Protein AF-A0A9E6V1C6-F1 (afdb_monomer_lite)

Secondary structure (DSSP, 8-state):
-HHHHHHHHHHHHHHHHHHH-TTS-HHHHHHHHHHHHHHHHHHHHHHHHHHHHHHHHHHHHHHHHHHHHHHHHHHHHHTS-HHHHHHHHHHHHHHHHHHHHHHHHHHHHHHHHHHHHHHHHHHHHIIIIIB-TTSPBPS---HHHHHHHHHHHHHHHHHHHHHHHHHHHHHHHHHHHHHGGGHHHHHHHHTTS-HHHHHHHHHHHHHHHHHHHTHHHHHTSGGGGTSSTHHHHHHHHHHHHHHHHHHHTT---

Structure (mmCIF, N/CA/C/O backbone):
data_AF-A0A9E6V1C6-F1
#
_entry.id   AF-A0A9E6V1C6-F1
#
loop_
_atom_site.group_PDB
_atom_site.id
_atom_site.type_symbol
_atom_site.label_atom_id
_atom_site.label_alt_id
_atom_site.label_comp_id
_atom_site.label_asym_id
_atom_site.label_entity_id
_atom_site.label_seq_id
_atom_site.pdbx_PDB_ins_code
_atom_site.Cartn_x
_atom_site.Cartn_y
_atom_site.Cartn_z
_atom_site.occupancy
_atom_site.B_iso_or_equiv
_atom_site.auth_seq_id
_atom_site.auth_comp_id
_atom_site.auth_asym_id
_atom_site.auth_atom_id
_atom_site.pdbx_PDB_model_num
ATOM 1 N N . MET A 1 1 ? -21.987 -4.341 48.144 1.00 64.69 1 MET A N 1
ATOM 2 C CA . MET A 1 1 ? -20.896 -5.289 47.810 1.00 64.69 1 MET A CA 1
ATOM 3 C C . MET A 1 1 ? -19.569 -4.969 48.501 1.00 64.69 1 MET A C 1
ATOM 5 O O . MET A 1 1 ? -19.033 -5.863 49.135 1.00 64.69 1 MET A O 1
ATOM 9 N N . ASN A 1 2 ? -19.061 -3.727 48.454 1.00 78.94 2 ASN A N 1
ATOM 10 C CA . ASN A 1 2 ? -17.792 -3.347 49.111 1.00 78.94 2 ASN A CA 1
ATOM 11 C C . ASN A 1 2 ? -17.775 -3.648 50.628 1.00 78.94 2 ASN A C 1
ATOM 13 O O . ASN A 1 2 ? -16.805 -4.191 51.140 1.00 78.94 2 ASN A O 1
ATOM 17 N N . PHE A 1 3 ? -18.888 -3.384 51.321 1.00 83.75 3 PHE A N 1
ATOM 18 C CA . PHE A 1 3 ? -19.061 -3.725 52.737 1.00 83.75 3 PHE A CA 1
ATOM 19 C C . PHE A 1 3 ? -18.847 -5.224 53.013 1.00 83.75 3 PHE A C 1
ATOM 21 O O . PHE A 1 3 ? -17.932 -5.576 53.742 1.00 83.75 3 PHE A O 1
ATOM 28 N N . TYR A 1 4 ? -19.604 -6.105 52.350 1.00 81.25 4 TYR A N 1
ATOM 29 C CA . TYR A 1 4 ? -19.492 -7.560 52.525 1.00 81.25 4 TYR A CA 1
ATOM 30 C C . TYR A 1 4 ? -18.102 -8.110 52.182 1.00 81.25 4 TYR A C 1
ATOM 32 O O . TYR A 1 4 ? -17.584 -8.952 52.908 1.00 81.25 4 TYR A O 1
ATOM 40 N N . TYR A 1 5 ? -17.470 -7.607 51.117 1.00 84.75 5 TYR A N 1
ATOM 41 C CA . TYR A 1 5 ? -16.099 -7.983 50.765 1.00 84.75 5 TYR A CA 1
ATOM 42 C C . TYR A 1 5 ? -15.105 -7.605 51.874 1.00 84.75 5 TYR A C 1
ATOM 44 O O . TYR A 1 5 ? -14.307 -8.441 52.290 1.00 84.75 5 TYR A O 1
ATOM 52 N N . LYS A 1 6 ? -15.196 -6.377 52.406 1.00 88.00 6 LYS A N 1
ATOM 53 C CA . LYS A 1 6 ? -14.364 -5.920 53.529 1.00 88.00 6 LYS A CA 1
ATOM 54 C C . LYS A 1 6 ? -14.608 -6.732 54.797 1.00 88.00 6 LYS A C 1
ATOM 56 O O . LYS A 1 6 ? -13.652 -7.053 55.492 1.00 88.00 6 LYS A O 1
ATOM 61 N N . THR A 1 7 ? -15.858 -7.094 55.079 1.00 88.69 7 THR A N 1
ATOM 62 C CA . THR A 1 7 ? -16.205 -7.934 56.230 1.00 88.69 7 THR A CA 1
ATOM 63 C C . THR A 1 7 ? -15.591 -9.325 56.107 1.00 88.69 7 THR A C 1
ATOM 65 O O . THR A 1 7 ? -14.918 -9.763 57.031 1.00 88.69 7 THR A O 1
ATOM 68 N N . LEU A 1 8 ? -15.746 -10.002 54.963 1.00 88.12 8 LEU A N 1
ATOM 69 C CA . LEU A 1 8 ? -15.152 -11.327 54.744 1.00 88.12 8 LEU A CA 1
ATOM 70 C C . LEU A 1 8 ? -13.621 -11.270 54.774 1.00 88.12 8 LEU A C 1
ATOM 72 O O . LEU A 1 8 ? -12.990 -12.144 55.360 1.00 88.12 8 LEU A O 1
ATOM 76 N N . GLN A 1 9 ? -13.023 -10.224 54.198 1.00 87.56 9 GLN A N 1
ATOM 77 C CA . GLN A 1 9 ? -11.577 -10.018 54.249 1.00 87.56 9 GLN A CA 1
ATOM 78 C C . GLN A 1 9 ? -11.091 -9.805 55.689 1.00 87.56 9 GLN A C 1
ATOM 80 O O . GLN A 1 9 ? -10.084 -10.389 56.073 1.00 87.56 9 GLN A O 1
ATOM 85 N N . GLY A 1 10 ? -11.845 -9.057 56.501 1.00 89.44 10 GLY A N 1
ATOM 86 C CA . GLY A 1 10 ? -11.585 -8.903 57.932 1.00 89.44 10 GLY A CA 1
ATOM 87 C C . GLY A 1 10 ? -11.666 -10.225 58.696 1.00 89.44 10 GLY A C 1
ATOM 88 O O . GLY A 1 10 ? -10.782 -10.510 59.494 1.00 89.44 10 GLY A O 1
ATOM 89 N N . VAL A 1 11 ? -12.658 -11.077 58.403 1.00 88.00 11 VAL A N 1
ATOM 90 C CA . VAL A 1 11 ? -12.771 -12.408 59.030 1.00 88.00 11 VAL A CA 1
ATOM 91 C C . VAL A 1 11 ? -11.575 -13.296 58.682 1.00 88.00 11 VAL A C 1
ATOM 93 O O . VAL A 1 11 ? -11.081 -14.008 59.554 1.00 88.00 11 VAL A O 1
ATOM 96 N N . ILE A 1 12 ? -11.077 -13.242 57.443 1.00 89.50 12 ILE A N 1
ATOM 97 C CA . ILE A 1 12 ? -9.858 -13.963 57.050 1.00 89.50 12 ILE A CA 1
ATOM 98 C C . ILE A 1 12 ? -8.646 -13.438 57.818 1.00 89.50 12 ILE A C 1
ATOM 100 O O . ILE A 1 12 ? -7.936 -14.236 58.423 1.00 89.50 12 ILE A O 1
ATOM 104 N N . THR A 1 13 ? -8.438 -12.119 57.852 1.00 89.88 13 THR A N 1
ATOM 105 C CA . THR A 1 13 ? -7.315 -11.503 58.576 1.00 89.88 13 THR A CA 1
ATOM 106 C C . THR A 1 13 ? -7.334 -11.873 60.060 1.00 89.88 13 THR A C 1
ATOM 108 O O . THR A 1 13 ? -6.330 -12.354 60.578 1.00 89.88 13 THR A O 1
ATOM 111 N N . SER A 1 14 ? -8.486 -11.762 60.727 1.00 89.50 14 SER A N 1
ATOM 112 C CA . SER A 1 14 ? -8.622 -12.156 62.134 1.00 89.50 14 SER A CA 1
ATOM 113 C C . SER A 1 14 ? -8.450 -13.665 62.349 1.00 89.50 14 SER A C 1
ATOM 115 O O . SER A 1 14 ? -7.863 -14.079 63.344 1.00 89.50 14 SER A O 1
ATOM 117 N N . SER A 1 15 ? -8.908 -14.508 61.415 1.00 87.69 15 SER A N 1
ATOM 118 C CA . SER A 1 15 ? -8.686 -15.961 61.495 1.00 87.69 15 SER A CA 1
ATOM 119 C C . SER A 1 15 ? -7.201 -16.310 61.356 1.00 87.69 15 SER A C 1
ATOM 121 O O . SER A 1 15 ? -6.700 -17.164 62.081 1.00 87.69 15 SER A O 1
ATOM 123 N N . GLU A 1 16 ? -6.467 -15.628 60.473 1.00 90.19 16 GLU A N 1
ATOM 124 C CA . GLU A 1 16 ? -5.018 -15.799 60.311 1.00 90.19 16 GLU A CA 1
ATOM 125 C C . GLU A 1 16 ? -4.223 -15.337 61.539 1.00 90.19 16 GLU A C 1
ATOM 127 O O . GLU A 1 16 ? -3.237 -15.980 61.903 1.00 90.19 16 GLU A O 1
ATOM 132 N N . GLU A 1 17 ? -4.648 -14.259 62.200 1.00 90.50 17 GLU A N 1
ATOM 133 C CA . GLU A 1 17 ? -4.066 -13.789 63.464 1.00 90.50 17 GLU A CA 1
ATOM 134 C C . GLU A 1 17 ? -4.266 -14.812 64.594 1.00 90.50 17 GLU A C 1
ATOM 136 O O . GLU A 1 17 ? -3.316 -15.141 65.308 1.00 90.50 17 GLU A O 1
ATOM 141 N N . ILE A 1 18 ? -5.469 -15.390 64.706 1.00 88.31 18 ILE A N 1
ATOM 142 C CA . ILE A 1 18 ? -5.792 -16.431 65.697 1.00 88.31 18 ILE A CA 1
ATOM 143 C C . ILE A 1 18 ? -4.954 -17.697 65.476 1.00 88.31 18 ILE A C 1
ATOM 145 O O . ILE A 1 18 ? -4.478 -18.288 66.449 1.00 88.31 18 ILE A O 1
ATOM 149 N N . ILE A 1 19 ? -4.740 -18.097 64.217 1.00 88.56 19 ILE A N 1
ATOM 150 C CA . ILE A 1 19 ? -3.912 -19.260 63.856 1.00 88.56 19 ILE A CA 1
ATOM 151 C C . ILE A 1 19 ? -2.443 -19.047 64.260 1.00 88.56 19 ILE A C 1
ATOM 153 O O . ILE A 1 19 ? -1.800 -19.985 64.734 1.00 88.56 19 ILE A O 1
ATOM 157 N N . LYS A 1 20 ? -1.911 -17.827 64.091 1.00 89.50 20 LYS A N 1
ATOM 158 C CA . LYS A 1 20 ? -0.499 -17.485 64.353 1.00 89.50 20 LYS A CA 1
ATOM 159 C C . LYS A 1 20 ? -0.169 -17.232 65.830 1.00 89.50 20 LYS A C 1
ATOM 161 O O . LYS A 1 20 ? 1.003 -17.267 66.185 1.00 89.50 20 LYS A O 1
ATOM 166 N N . CYS A 1 21 ? -1.158 -16.969 66.682 1.00 89.38 21 CYS A N 1
ATOM 167 C CA . CYS A 1 21 ? -0.942 -16.697 68.105 1.00 89.38 21 CYS A CA 1
ATOM 168 C C . CYS A 1 21 ? -0.571 -17.980 68.874 1.00 89.38 21 CYS A C 1
ATOM 170 O O . CYS A 1 21 ? -1.324 -18.956 68.878 1.00 89.38 21 CYS A O 1
ATOM 172 N N . GLU A 1 22 ? 0.596 -18.002 69.523 1.00 83.50 22 GLU A N 1
ATOM 173 C CA . GLU A 1 22 ? 1.112 -19.193 70.216 1.00 83.50 22 GLU A CA 1
ATOM 174 C C . GLU A 1 22 ? 0.258 -19.600 71.425 1.00 83.50 22 GLU A C 1
ATOM 176 O O . GLU A 1 22 ? 0.032 -20.796 71.603 1.00 83.50 22 GLU A O 1
ATOM 181 N N . ASP A 1 23 ? -0.328 -18.629 72.133 1.00 87.69 23 ASP A N 1
ATOM 182 C CA . ASP A 1 23 ? -1.125 -18.823 73.356 1.00 87.69 23 ASP A CA 1
ATOM 183 C C . ASP A 1 23 ? -2.507 -19.472 73.125 1.00 87.69 23 ASP A C 1
ATOM 185 O O . ASP A 1 23 ? -3.168 -19.907 74.069 1.00 87.69 23 ASP A O 1
ATOM 189 N N . ASN A 1 24 ? -2.964 -19.562 71.870 1.00 86.94 24 ASN A N 1
ATOM 190 C CA . ASN A 1 24 ? -4.267 -20.139 71.532 1.00 86.94 24 ASN A CA 1
ATOM 191 C C . ASN A 1 24 ? -4.246 -21.677 71.514 1.00 86.94 24 ASN A C 1
ATOM 193 O O . ASN A 1 24 ? -3.314 -22.297 70.988 1.00 86.94 24 ASN A O 1
ATOM 197 N N . SER A 1 25 ? -5.334 -22.292 72.002 1.00 89.25 25 SER A N 1
ATOM 198 C CA . SER A 1 25 ? -5.499 -23.751 72.007 1.00 89.25 25 SER A CA 1
ATOM 199 C C . SER A 1 25 ? -5.517 -24.340 70.593 1.00 89.25 25 SER A C 1
ATOM 201 O O . SER A 1 25 ? -5.843 -23.671 69.604 1.00 89.25 25 SER A O 1
ATOM 203 N N . LYS A 1 26 ? -5.186 -25.631 70.492 1.00 88.94 26 LYS A N 1
ATOM 204 C CA . LYS A 1 26 ? -5.159 -26.349 69.214 1.00 88.94 26 LYS A CA 1
ATOM 205 C C . LYS A 1 26 ? -6.542 -26.382 68.550 1.00 88.94 26 LYS A C 1
ATOM 207 O O . LYS A 1 26 ? -6.625 -26.155 67.346 1.00 88.94 26 LYS A O 1
ATOM 212 N N . GLU A 1 27 ? -7.619 -26.571 69.315 1.00 89.88 27 GLU A N 1
ATOM 213 C CA . GLU A 1 27 ? -8.988 -26.585 68.776 1.00 89.88 27 GLU A CA 1
ATOM 214 C C . GLU A 1 27 ? -9.412 -25.218 68.221 1.00 89.88 27 GLU A C 1
ATOM 216 O O . GLU A 1 27 ? -10.113 -25.146 67.207 1.00 89.88 27 GLU A O 1
ATOM 221 N N . ILE A 1 28 ? -8.974 -24.124 68.858 1.00 87.38 28 ILE A N 1
ATOM 222 C CA . ILE A 1 28 ? -9.242 -22.755 68.394 1.00 87.38 28 ILE A CA 1
ATOM 223 C C . ILE A 1 28 ? -8.522 -22.502 67.064 1.00 87.38 28 ILE A C 1
ATOM 225 O O . ILE A 1 28 ? -9.127 -21.976 66.128 1.00 87.38 28 ILE A O 1
ATOM 229 N N . LYS A 1 29 ? -7.262 -22.940 66.944 1.00 88.31 29 LYS A N 1
ATOM 230 C CA . LYS A 1 29 ? -6.485 -22.844 65.697 1.00 88.31 29 LYS A CA 1
ATOM 231 C C . LYS A 1 29 ? -7.111 -23.664 64.567 1.00 88.31 29 LYS A C 1
ATOM 233 O O . LYS A 1 29 ? -7.252 -23.155 63.459 1.00 88.31 29 LYS A O 1
ATOM 238 N N . GLU A 1 30 ? -7.544 -24.895 64.842 1.00 90.12 30 GLU A N 1
ATOM 239 C CA . GLU A 1 30 ? -8.224 -25.755 63.860 1.00 90.12 30 GLU A CA 1
ATOM 240 C C . GLU A 1 30 ? -9.583 -25.182 63.426 1.00 90.12 30 GLU A C 1
ATOM 242 O O . GLU A 1 30 ? -9.935 -25.226 62.245 1.00 90.12 30 GLU A O 1
ATOM 247 N N . SER A 1 31 ? -10.334 -24.587 64.357 1.00 90.00 31 SER A N 1
ATOM 248 C CA . SER A 1 31 ? -11.609 -23.925 64.058 1.00 90.00 31 SER A CA 1
ATOM 249 C C . SER A 1 31 ? -11.417 -22.673 63.195 1.00 90.00 31 SER A C 1
ATOM 251 O O . SER A 1 31 ? -12.157 -22.480 62.228 1.00 90.00 31 SER A O 1
ATOM 253 N N . ALA A 1 32 ? -10.404 -21.854 63.495 1.00 88.44 32 ALA A N 1
ATOM 254 C CA . ALA A 1 32 ? -10.044 -20.679 62.701 1.00 88.44 32 ALA A CA 1
ATOM 255 C C . ALA A 1 32 ? -9.534 -21.060 61.298 1.00 88.44 32 ALA A C 1
ATOM 257 O O . ALA A 1 32 ? -9.916 -20.429 60.313 1.00 88.44 32 ALA A O 1
ATOM 258 N N . ASP A 1 33 ? -8.744 -22.132 61.178 1.00 89.38 33 ASP A N 1
ATOM 259 C CA . ASP A 1 33 ? -8.295 -22.664 59.884 1.00 89.38 33 ASP A CA 1
ATOM 260 C C . ASP A 1 33 ? -9.471 -23.184 59.045 1.00 89.38 33 ASP A C 1
ATOM 262 O O . ASP A 1 33 ? -9.595 -22.861 57.860 1.00 89.38 33 ASP A O 1
ATOM 266 N N . LYS A 1 34 ? -10.404 -23.917 59.664 1.00 91.31 34 LYS A N 1
ATOM 267 C CA . LYS A 1 34 ? -11.628 -24.388 59.000 1.00 91.31 34 LYS A CA 1
ATOM 268 C C . LYS A 1 34 ? -12.510 -23.227 58.529 1.00 91.31 34 LYS A C 1
ATOM 270 O O . LYS A 1 34 ? -13.042 -23.282 57.419 1.00 91.31 34 LYS A O 1
ATOM 275 N N . LEU A 1 35 ? -12.639 -22.171 59.335 1.00 89.75 35 LEU A N 1
ATOM 276 C CA . LEU A 1 35 ? -13.367 -20.955 58.971 1.00 89.75 35 LEU A CA 1
ATOM 277 C C . LEU A 1 35 ? -12.699 -20.231 57.793 1.00 89.75 35 LEU A C 1
ATOM 279 O O . LEU A 1 35 ? -13.374 -19.905 56.816 1.00 89.75 35 LEU A O 1
ATOM 283 N N . ASN A 1 36 ? -11.375 -20.049 57.836 1.00 89.44 36 ASN A N 1
ATOM 284 C CA . ASN A 1 36 ? -10.615 -19.425 56.753 1.00 89.44 36 ASN A CA 1
ATOM 285 C C . ASN A 1 36 ? -10.779 -20.210 55.438 1.00 89.44 36 ASN A C 1
ATOM 287 O O . ASN A 1 36 ? -11.161 -19.646 54.411 1.00 89.44 36 ASN A O 1
ATOM 291 N N . LYS A 1 37 ? -10.615 -21.539 55.485 1.00 91.00 37 LYS A N 1
ATOM 292 C CA . LYS A 1 37 ? -10.819 -22.435 54.332 1.00 91.00 37 LYS A CA 1
ATOM 293 C C . LYS A 1 37 ? -12.238 -22.381 53.765 1.00 91.00 37 LYS A C 1
ATOM 295 O O . LYS A 1 37 ? -12.406 -22.553 52.562 1.00 91.00 37 LYS A O 1
ATOM 300 N N . SER A 1 38 ? -13.247 -22.116 54.596 1.00 91.19 38 SER A N 1
ATOM 301 C CA . SER A 1 38 ? -14.633 -21.960 54.144 1.00 91.19 38 SER A CA 1
ATOM 302 C C . SER A 1 38 ? -14.910 -20.603 53.486 1.00 91.19 38 SER A C 1
ATOM 304 O O . SER A 1 38 ? -15.809 -20.518 52.654 1.00 91.19 38 SER A O 1
ATOM 306 N N . ILE A 1 39 ? -14.186 -19.543 53.859 1.00 90.50 39 ILE A N 1
ATOM 307 C CA . ILE A 1 39 ? -14.444 -18.169 53.392 1.00 90.50 39 ILE A CA 1
ATOM 308 C C . ILE A 1 39 ? -13.582 -17.797 52.176 1.00 90.50 39 ILE A C 1
ATOM 310 O O . ILE A 1 39 ? -14.036 -17.040 51.314 1.00 90.50 39 ILE A O 1
ATOM 314 N N . GLN A 1 40 ? -12.367 -18.346 52.061 1.00 87.12 40 GLN A N 1
ATOM 315 C CA . GLN A 1 40 ? -11.460 -18.102 50.928 1.00 87.12 40 GLN A CA 1
ATOM 316 C C . GLN A 1 40 ? -12.118 -18.304 49.546 1.00 87.12 40 GLN A C 1
ATOM 318 O O . GLN A 1 40 ? -11.998 -17.402 48.709 1.00 87.12 40 GLN A O 1
ATOM 323 N N . PRO A 1 41 ? -12.866 -19.400 49.286 1.00 89.88 41 PRO A N 1
ATOM 324 C CA . PRO A 1 41 ? -13.547 -19.593 48.004 1.00 89.88 41 PRO A CA 1
ATOM 325 C C . PRO A 1 41 ? -14.549 -18.476 47.689 1.00 89.88 41 PRO A C 1
ATOM 327 O O . PRO A 1 41 ? -14.583 -17.988 46.563 1.00 89.88 41 PRO A O 1
ATOM 330 N N . CYS A 1 42 ? -15.295 -17.998 48.692 1.00 88.50 42 CYS A N 1
ATOM 331 C CA . CYS A 1 42 ? -16.271 -16.919 48.529 1.00 88.50 42 CYS A CA 1
ATOM 332 C C . CYS A 1 42 ? -15.601 -15.590 48.146 1.00 88.50 42 CYS A C 1
ATOM 334 O O . CYS A 1 42 ? -16.097 -14.859 47.290 1.00 88.50 42 CYS A O 1
ATOM 336 N N . ILE A 1 43 ? -14.451 -15.261 48.750 1.00 88.00 43 ILE A N 1
ATOM 337 C CA . ILE A 1 43 ? -13.689 -14.058 48.375 1.00 88.00 43 ILE A CA 1
ATOM 338 C C . ILE A 1 43 ? -13.118 -14.191 46.962 1.00 88.00 43 ILE A C 1
ATOM 340 O O . ILE A 1 43 ? -13.148 -13.223 46.196 1.00 88.00 43 ILE A O 1
ATOM 344 N N . ALA A 1 44 ? -12.599 -15.368 46.609 1.00 88.75 44 ALA A N 1
ATOM 345 C CA . ALA A 1 44 ? -12.089 -15.634 45.270 1.00 88.75 44 ALA A CA 1
ATOM 346 C C . ALA A 1 44 ? -13.193 -15.480 44.209 1.00 88.75 44 ALA A C 1
ATOM 348 O O . ALA A 1 44 ? -12.982 -14.800 43.204 1.00 88.75 44 ALA A O 1
ATOM 349 N N . GLU A 1 45 ? -14.386 -16.018 44.466 1.00 89.94 45 GLU A N 1
ATOM 350 C CA . GLU A 1 45 ? -15.550 -15.893 43.587 1.00 89.94 45 GLU A CA 1
ATOM 351 C C . GLU A 1 45 ? -16.032 -14.440 43.461 1.00 89.94 45 GLU A C 1
ATOM 353 O O . GLU A 1 45 ? -16.310 -13.978 42.352 1.00 89.94 45 GLU A O 1
ATOM 358 N N . LEU A 1 46 ? -16.064 -13.679 44.563 1.00 89.50 46 LEU A N 1
ATOM 359 C CA . LEU A 1 46 ? -16.405 -12.252 44.539 1.00 89.50 46 LEU A CA 1
ATOM 360 C C . LEU A 1 46 ? -15.413 -11.442 43.696 1.00 89.50 46 LEU A C 1
ATOM 362 O O . LEU A 1 46 ? -15.832 -10.619 42.880 1.00 89.50 46 LEU A O 1
ATOM 366 N N . LYS A 1 47 ? -14.105 -11.689 43.851 1.00 89.50 47 LYS A N 1
ATOM 367 C CA . LYS A 1 47 ? -13.066 -11.051 43.026 1.00 89.50 47 LYS A CA 1
ATOM 368 C C . LYS A 1 47 ? -13.237 -11.416 41.556 1.00 89.50 47 LYS A C 1
ATOM 370 O O . LYS A 1 47 ? -13.268 -10.526 40.712 1.00 89.50 47 LYS A O 1
ATOM 375 N N . GLN A 1 48 ? -13.397 -12.703 41.255 1.00 92.62 48 GLN A N 1
ATOM 376 C CA . GLN A 1 48 ? -13.570 -13.180 39.886 1.00 92.62 48 GLN A CA 1
ATOM 377 C C . GLN A 1 48 ? -14.828 -12.589 39.238 1.00 92.62 48 GLN A C 1
ATOM 379 O O . GLN A 1 48 ? -14.785 -12.173 38.083 1.00 92.62 48 GLN A O 1
ATOM 384 N N . SER A 1 49 ? -15.935 -12.521 39.975 1.00 91.56 49 SER A N 1
ATOM 385 C CA . SER A 1 49 ? -17.194 -11.944 39.501 1.00 91.56 49 SER A CA 1
ATOM 386 C C . SER A 1 49 ? -17.065 -10.446 39.244 1.00 91.56 49 SER A C 1
ATOM 388 O O . SER A 1 49 ? -17.516 -9.969 38.206 1.00 91.56 49 SER A O 1
ATOM 390 N N . ALA A 1 50 ? -16.383 -9.710 40.127 1.00 89.62 50 ALA A N 1
ATOM 391 C CA . ALA A 1 50 ? -16.086 -8.297 39.916 1.00 89.62 50 ALA A CA 1
ATOM 392 C C . ALA A 1 50 ? -15.195 -8.074 38.681 1.00 89.62 50 ALA A C 1
ATOM 394 O O . ALA A 1 50 ? -15.471 -7.174 37.890 1.00 89.62 50 ALA A O 1
ATOM 395 N N . THR A 1 51 ? -14.172 -8.910 38.468 1.00 93.06 51 THR A N 1
ATOM 396 C CA . THR A 1 51 ? -13.331 -8.861 37.261 1.00 93.06 51 THR A CA 1
ATOM 397 C C . THR A 1 51 ? -14.139 -9.161 36.002 1.00 93.06 51 THR A C 1
ATOM 399 O O . THR A 1 51 ? -14.056 -8.397 35.048 1.00 93.06 51 THR A O 1
ATOM 402 N N . LYS A 1 52 ? -14.959 -10.221 36.002 1.00 94.31 52 LYS A N 1
ATOM 403 C CA . LYS A 1 52 ? -15.835 -10.565 34.870 1.00 94.31 52 LYS A CA 1
ATOM 404 C C . LYS A 1 52 ? -16.801 -9.432 34.544 1.00 94.31 52 LYS A C 1
ATOM 406 O O . LYS A 1 52 ? -16.948 -9.089 33.377 1.00 94.31 52 LYS A O 1
ATOM 411 N N . LEU A 1 53 ? -17.429 -8.841 35.563 1.00 94.50 53 LEU A N 1
ATOM 412 C CA . LEU A 1 53 ? -18.335 -7.711 35.384 1.00 94.50 53 LEU A CA 1
ATOM 413 C C . LEU A 1 53 ? -17.596 -6.506 34.806 1.00 94.50 53 LEU A C 1
ATOM 415 O O . LEU A 1 53 ? -18.094 -5.899 33.869 1.00 94.50 53 LEU A O 1
ATOM 419 N N . LYS A 1 54 ? -16.401 -6.194 35.318 1.00 94.94 54 LYS A N 1
ATOM 420 C CA . LYS A 1 54 ? -15.566 -5.124 34.770 1.00 94.94 54 LYS A CA 1
ATOM 421 C C . LYS A 1 54 ? -15.258 -5.368 33.292 1.00 94.94 54 LYS A C 1
ATOM 423 O O . LYS A 1 54 ? -15.534 -4.499 32.483 1.00 94.94 54 LYS A O 1
ATOM 428 N N . THR A 1 55 ? -14.772 -6.556 32.931 1.00 95.38 55 THR A N 1
ATOM 429 C CA . THR A 1 55 ? -14.486 -6.907 31.531 1.00 95.38 55 THR A CA 1
ATOM 430 C C . THR A 1 55 ? -15.730 -6.826 30.649 1.00 95.38 55 THR A C 1
ATOM 432 O O . THR A 1 55 ? -15.652 -6.327 29.534 1.00 95.38 55 THR A O 1
ATOM 435 N N . LEU A 1 56 ? -16.883 -7.291 31.136 1.00 95.81 56 LEU A N 1
ATOM 436 C CA . LEU A 1 56 ? -18.140 -7.201 30.396 1.00 95.81 56 LEU A CA 1
ATOM 437 C C . LEU A 1 56 ? -18.543 -5.743 30.168 1.00 95.81 56 LEU A C 1
ATOM 439 O O . LEU A 1 56 ? -18.884 -5.382 29.050 1.00 95.81 56 LEU A O 1
ATOM 443 N N . VAL A 1 57 ? -18.465 -4.909 31.206 1.00 95.81 57 VAL A N 1
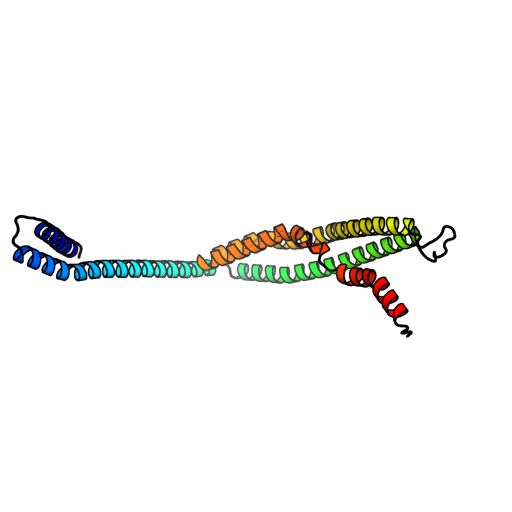ATOM 444 C CA . VAL A 1 57 ? -18.767 -3.476 31.125 1.00 95.81 57 VAL A CA 1
ATOM 445 C C . VAL A 1 57 ? -17.806 -2.766 30.170 1.00 95.81 57 VAL A C 1
ATOM 447 O O . VAL A 1 57 ? -18.266 -2.023 29.307 1.00 95.81 57 VAL A O 1
ATOM 450 N N . ASP A 1 58 ? -16.503 -3.036 30.271 1.00 95.62 58 ASP A N 1
ATOM 451 C CA . ASP A 1 58 ? -15.476 -2.481 29.385 1.00 95.62 58 ASP A CA 1
ATOM 452 C C . ASP A 1 58 ? -15.755 -2.862 27.916 1.00 95.62 58 ASP A C 1
ATOM 454 O O . ASP A 1 58 ? -15.724 -2.001 27.037 1.00 95.62 58 ASP A O 1
ATOM 458 N N . ASN A 1 59 ? -16.112 -4.125 27.652 1.00 94.94 59 ASN A N 1
ATOM 459 C CA . ASN A 1 59 ? -16.485 -4.591 26.313 1.00 94.94 59 ASN A CA 1
ATOM 460 C C . ASN A 1 59 ? -17.776 -3.931 25.811 1.00 94.94 59 ASN A C 1
ATOM 462 O O . ASN A 1 59 ? -17.831 -3.500 24.666 1.00 94.94 59 ASN A O 1
ATOM 466 N N . CYS A 1 60 ? -18.802 -3.798 26.657 1.00 95.50 60 CYS A N 1
ATOM 467 C CA . CYS A 1 60 ? -20.041 -3.123 26.272 1.00 95.50 60 CYS A CA 1
ATOM 468 C C . CYS A 1 60 ? -19.800 -1.654 25.910 1.00 95.50 60 CYS A C 1
ATOM 470 O O . CYS A 1 60 ? -20.360 -1.173 24.928 1.00 95.50 60 CYS A O 1
ATOM 472 N N . PHE A 1 61 ? -18.972 -0.937 26.675 1.00 96.00 61 PHE A N 1
ATOM 473 C CA . PHE A 1 61 ? -18.607 0.437 26.329 1.00 96.00 61 PHE A CA 1
ATOM 474 C C . PHE A 1 61 ? -17.817 0.499 25.025 1.00 96.00 61 PHE A C 1
ATOM 476 O O . PHE A 1 61 ? -18.133 1.328 24.177 1.00 96.00 61 PHE A O 1
ATOM 483 N N . HIS A 1 62 ? -16.872 -0.420 24.818 1.00 95.25 62 HIS A N 1
ATOM 484 C CA . HIS A 1 62 ? -16.150 -0.525 23.554 1.00 95.25 62 HIS A CA 1
ATOM 485 C C . HIS A 1 62 ? -17.091 -0.750 22.359 1.00 95.25 62 HIS A C 1
ATOM 487 O O . HIS A 1 62 ? -16.963 -0.073 21.340 1.00 95.25 62 HIS A O 1
ATOM 493 N N . ASP A 1 63 ? -18.068 -1.649 22.494 1.00 94.94 63 ASP A N 1
ATOM 494 C CA . ASP A 1 63 ? -19.052 -1.937 21.448 1.00 94.94 63 ASP A CA 1
ATOM 495 C C . ASP A 1 63 ? -19.953 -0.725 21.163 1.00 94.94 63 ASP A C 1
ATOM 497 O O . ASP A 1 63 ? -20.248 -0.431 20.003 1.00 94.94 63 ASP A O 1
ATOM 501 N N . ILE A 1 64 ? -20.367 0.008 22.204 1.00 96.50 64 ILE A N 1
ATOM 502 C CA . ILE A 1 64 ? -21.156 1.242 22.070 1.00 96.50 64 ILE A CA 1
ATOM 503 C C . ILE A 1 64 ? -20.346 2.324 21.352 1.00 96.50 64 ILE A C 1
ATOM 505 O O . ILE A 1 64 ? -20.857 2.947 20.417 1.00 96.50 64 ILE A O 1
ATOM 509 N N . ASP A 1 65 ? -19.093 2.533 21.750 1.00 95.62 65 ASP A N 1
ATOM 510 C CA . ASP A 1 65 ? -18.207 3.514 21.125 1.00 95.62 65 ASP A CA 1
ATOM 511 C C . ASP A 1 65 ? -17.943 3.158 19.659 1.00 95.62 65 ASP A C 1
ATOM 513 O O . ASP A 1 65 ? -18.013 4.023 18.782 1.00 95.62 65 ASP A O 1
ATOM 517 N N . HIS A 1 66 ? -17.725 1.874 19.361 1.00 94.62 66 HIS A N 1
ATOM 518 C CA . HIS A 1 66 ? -17.565 1.402 17.992 1.00 94.62 66 HIS A CA 1
ATOM 519 C C . HIS A 1 66 ? -18.839 1.610 17.161 1.00 94.62 66 HIS A C 1
ATOM 521 O O . HIS A 1 66 ? -18.776 2.132 16.046 1.00 94.62 66 HIS A O 1
ATOM 527 N N . ALA A 1 67 ? -20.007 1.249 17.698 1.00 95.25 67 ALA A N 1
ATOM 528 C CA . ALA A 1 67 ? -21.285 1.446 17.020 1.00 95.25 67 ALA A CA 1
ATOM 529 C C . ALA A 1 67 ? -21.562 2.931 16.747 1.00 95.25 67 ALA A C 1
ATOM 531 O O . ALA A 1 67 ? -22.046 3.277 15.665 1.00 95.25 67 ALA A O 1
ATOM 532 N N . ARG A 1 68 ? -21.212 3.811 17.694 1.00 95.62 68 ARG A N 1
ATOM 533 C CA . ARG A 1 68 ? -21.299 5.263 17.533 1.00 95.62 68 ARG A CA 1
ATOM 534 C C . ARG A 1 68 ? -20.379 5.765 16.426 1.00 95.62 68 ARG A C 1
ATOM 536 O O . ARG A 1 68 ? -20.844 6.498 15.562 1.00 95.62 68 ARG A O 1
ATOM 543 N N . ASP A 1 69 ? -19.117 5.348 16.398 1.00 96.12 69 ASP A N 1
ATOM 544 C CA . ASP A 1 69 ? -18.183 5.752 15.340 1.00 96.12 69 ASP A CA 1
ATOM 545 C C . ASP A 1 69 ? -18.660 5.297 13.949 1.00 96.12 69 ASP A C 1
ATOM 547 O O . ASP A 1 69 ? -18.650 6.068 12.985 1.00 96.12 69 ASP A O 1
ATOM 551 N N . VAL A 1 70 ? -19.182 4.069 13.845 1.00 95.38 70 VAL A N 1
ATOM 552 C CA . VAL A 1 70 ? -19.803 3.571 12.609 1.00 95.38 70 VAL A CA 1
ATOM 553 C C . VAL A 1 70 ? -21.021 4.413 12.229 1.00 95.38 70 VAL A C 1
ATOM 555 O O . VAL A 1 70 ? -21.182 4.750 11.054 1.00 95.38 70 VAL A O 1
ATOM 558 N N . TRP A 1 71 ? -21.877 4.769 13.185 1.00 95.25 71 TRP A N 1
ATOM 559 C CA . TRP A 1 71 ? -23.029 5.631 12.934 1.00 95.25 71 TRP A CA 1
ATOM 560 C C . TRP A 1 71 ? -22.612 7.020 12.438 1.00 95.25 71 TRP A C 1
ATOM 562 O O . TRP A 1 71 ? -23.078 7.463 11.385 1.00 95.25 71 TRP A O 1
ATOM 572 N N . ASP A 1 72 ? -21.677 7.664 13.131 1.00 95.62 72 ASP A N 1
ATOM 573 C CA . ASP A 1 72 ? -21.171 8.989 12.782 1.00 95.62 72 ASP A CA 1
ATOM 574 C C . ASP A 1 72 ? -20.486 8.972 11.404 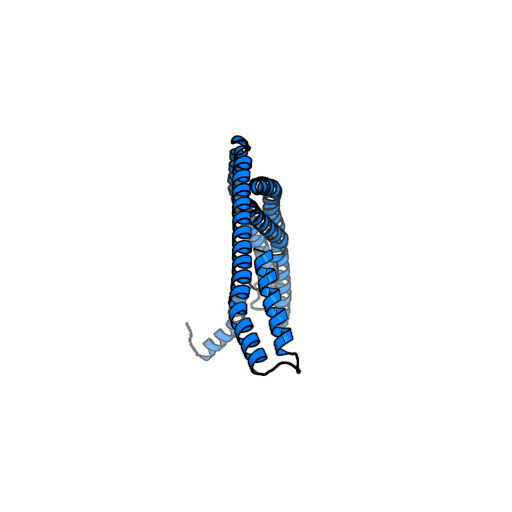1.00 95.62 72 ASP A C 1
ATOM 576 O O . ASP A 1 72 ? -20.626 9.920 10.631 1.00 95.62 72 ASP A O 1
ATOM 580 N N . SER A 1 73 ? -19.820 7.870 11.031 1.00 95.50 73 SER A N 1
ATOM 581 C CA . SER A 1 73 ? -19.244 7.704 9.688 1.00 95.50 73 SER A CA 1
ATOM 582 C C . SER A 1 73 ? -20.296 7.712 8.578 1.00 95.50 73 SER A C 1
ATOM 584 O O . SER A 1 73 ? -20.086 8.317 7.527 1.00 95.50 73 SER A O 1
ATOM 586 N N . LYS A 1 74 ? -21.471 7.114 8.809 1.00 94.00 74 LYS A N 1
ATOM 587 C CA . LYS A 1 74 ? -22.569 7.143 7.831 1.00 94.00 74 LYS A CA 1
ATOM 588 C C . LYS A 1 74 ? -23.079 8.565 7.633 1.00 94.00 74 LYS A C 1
ATOM 590 O O . LYS A 1 74 ? -23.318 8.960 6.497 1.00 94.00 74 LYS A O 1
ATOM 595 N N . GLN A 1 75 ? -23.183 9.341 8.714 1.00 93.56 75 GLN A N 1
ATOM 596 C CA . GLN A 1 75 ? -23.575 10.751 8.644 1.00 93.56 75 GLN A CA 1
ATOM 597 C C . GLN A 1 75 ? -22.547 11.583 7.867 1.00 93.56 75 GLN A C 1
ATOM 599 O O . GLN A 1 75 ? -22.925 12.346 6.979 1.00 93.56 75 GLN A O 1
ATOM 604 N N . ARG A 1 76 ? -21.246 11.376 8.126 1.00 93.75 76 ARG A N 1
ATOM 605 C CA . ARG A 1 76 ? -20.155 12.007 7.365 1.00 93.75 76 ARG A CA 1
ATOM 606 C C . ARG A 1 76 ? -20.270 11.716 5.867 1.00 93.75 76 ARG A C 1
ATOM 608 O O . ARG A 1 76 ? -20.286 12.644 5.066 1.00 93.75 76 ARG A O 1
ATOM 615 N N . ILE A 1 77 ? -20.447 10.450 5.488 1.00 89.69 77 ILE A N 1
ATOM 616 C CA . ILE A 1 77 ? -20.591 10.045 4.080 1.00 89.69 77 ILE A CA 1
ATOM 617 C C . ILE A 1 77 ? -21.840 10.664 3.441 1.00 89.69 77 ILE A C 1
ATOM 619 O O . ILE A 1 77 ? -21.761 11.174 2.328 1.00 89.69 77 ILE A O 1
ATOM 623 N N . MET A 1 78 ? -22.983 10.651 4.135 1.00 89.69 78 MET A N 1
ATOM 624 C CA . MET A 1 78 ? -24.232 11.232 3.624 1.00 89.69 78 MET A CA 1
ATOM 625 C C . MET A 1 78 ? -24.166 12.752 3.445 1.00 89.69 78 MET A C 1
ATOM 627 O O . MET A 1 78 ? -24.908 13.293 2.630 1.00 89.69 78 MET A O 1
ATOM 631 N N . SER A 1 79 ? -23.295 13.440 4.188 1.00 90.62 79 SER A N 1
ATOM 632 C CA . SER A 1 79 ? -23.101 14.887 4.052 1.00 90.62 79 SER A CA 1
ATOM 633 C C . SER A 1 79 ? -22.339 15.292 2.784 1.00 90.62 79 SER A C 1
ATOM 635 O O . SER A 1 79 ? -22.333 16.469 2.424 1.00 90.62 79 SER A O 1
ATOM 637 N N . LEU A 1 80 ? -21.712 14.334 2.090 1.00 88.94 80 LEU A N 1
ATOM 638 C CA . LEU A 1 80 ? -20.965 14.604 0.867 1.00 88.94 80 LEU A CA 1
ATOM 639 C C . LEU A 1 80 ? -21.906 14.793 -0.330 1.00 88.94 80 LEU A C 1
ATOM 641 O O . LEU A 1 80 ? -22.805 13.973 -0.549 1.00 88.94 80 LEU A O 1
ATOM 645 N N . PRO A 1 81 ? -21.670 15.810 -1.176 1.00 91.38 81 PRO A N 1
ATOM 646 C CA . PRO A 1 81 ? -22.403 15.964 -2.423 1.00 91.38 81 PRO A CA 1
ATOM 647 C C . PRO A 1 81 ? -22.216 14.745 -3.334 1.00 91.38 81 PRO A C 1
ATOM 649 O O . PRO A 1 81 ? -21.097 14.368 -3.676 1.00 91.38 81 PRO A O 1
ATOM 652 N N . THR A 1 82 ? -23.315 14.163 -3.818 1.00 89.75 82 THR A N 1
ATOM 653 C CA . THR A 1 82 ? -23.267 13.024 -4.753 1.00 89.75 82 THR A CA 1
ATOM 654 C C . THR A 1 82 ? -22.465 13.336 -6.021 1.00 89.75 82 THR A C 1
ATOM 656 O O . THR A 1 82 ? -21.782 12.460 -6.546 1.00 89.75 82 THR A O 1
ATOM 659 N N . ALA A 1 83 ? -22.504 14.585 -6.495 1.00 91.25 83 ALA A N 1
ATOM 660 C CA . ALA A 1 83 ? -21.717 15.030 -7.643 1.00 91.25 83 ALA A CA 1
ATOM 661 C C . ALA A 1 83 ? -20.201 14.925 -7.400 1.00 91.25 83 ALA A C 1
ATOM 663 O O . ALA A 1 83 ? -19.470 14.537 -8.306 1.00 91.25 83 ALA A O 1
ATOM 664 N N . GLU A 1 84 ? -19.740 15.213 -6.180 1.00 87.88 84 GLU A N 1
ATOM 665 C CA . GLU A 1 84 ? -18.328 15.087 -5.807 1.00 87.88 84 GLU A CA 1
ATOM 666 C C . GLU A 1 84 ? -17.893 13.619 -5.865 1.00 87.88 84 GLU A C 1
ATOM 668 O O . GLU A 1 84 ? -16.898 13.294 -6.503 1.00 87.88 84 GLU A O 1
ATOM 673 N N . ILE A 1 85 ? -18.701 12.710 -5.308 1.00 84.75 85 ILE A N 1
ATOM 674 C CA . ILE A 1 85 ? -18.432 11.263 -5.341 1.00 84.75 85 ILE A CA 1
ATOM 675 C C . ILE A 1 85 ? -18.310 10.759 -6.787 1.00 84.75 85 ILE A C 1
ATOM 677 O O . ILE A 1 85 ? -17.383 10.016 -7.110 1.00 84.75 85 ILE A O 1
ATOM 681 N N . TRP A 1 86 ? -19.227 11.163 -7.670 1.00 88.81 86 TRP A N 1
ATOM 682 C CA . TRP A 1 86 ? -19.176 10.769 -9.080 1.00 88.81 86 TRP A CA 1
ATOM 683 C C . TRP A 1 86 ? -17.977 11.353 -9.822 1.00 88.81 86 TRP A C 1
ATOM 685 O O . TRP A 1 86 ? -17.389 10.646 -10.642 1.00 88.81 86 TRP A O 1
ATOM 695 N N . SER A 1 87 ? -17.604 12.602 -9.527 1.00 89.12 87 SER A N 1
ATOM 696 C CA . SER A 1 87 ? -16.402 13.222 -10.090 1.00 89.12 87 SER A CA 1
ATOM 697 C C . SER A 1 87 ? -15.166 12.404 -9.737 1.00 89.12 87 SER A C 1
ATOM 699 O O . SER A 1 87 ? -14.431 11.994 -10.630 1.00 89.12 87 SER A O 1
ATOM 701 N N . GLU A 1 88 ? -14.999 12.060 -8.458 1.00 86.56 88 GLU A N 1
ATOM 702 C CA . GLU A 1 88 ? -13.850 11.280 -8.000 1.00 86.56 88 GLU A CA 1
ATOM 703 C C . GLU A 1 88 ? -13.812 9.885 -8.640 1.00 86.56 88 GLU A C 1
ATOM 705 O O . GLU A 1 88 ? -12.772 9.445 -9.130 1.00 86.56 88 GLU A O 1
ATOM 710 N N . ILE A 1 89 ? -14.953 9.189 -8.724 1.00 86.31 89 ILE A N 1
ATOM 711 C CA . ILE A 1 89 ? -15.038 7.897 -9.427 1.00 86.31 89 ILE A CA 1
ATOM 712 C C . ILE A 1 89 ? -14.616 8.044 -10.896 1.00 86.31 89 ILE A C 1
ATOM 714 O O . ILE A 1 89 ? -13.882 7.194 -11.417 1.00 86.31 89 ILE A O 1
ATOM 718 N N . GLY A 1 90 ? -15.058 9.110 -11.567 1.00 88.50 90 GLY A N 1
ATOM 719 C CA . GLY A 1 90 ? -14.666 9.426 -12.938 1.00 88.50 90 GLY A CA 1
ATOM 720 C C . GLY A 1 90 ? -13.160 9.658 -13.069 1.00 88.50 90 GLY A C 1
ATOM 721 O O . GLY A 1 90 ? -12.515 9.063 -13.938 1.00 88.50 90 GLY A O 1
ATOM 722 N N . ASP A 1 91 ? -12.581 10.443 -12.165 1.00 88.50 91 ASP A N 1
ATOM 723 C CA . ASP A 1 91 ? -11.159 10.782 -12.164 1.00 88.50 91 ASP A CA 1
ATOM 724 C C . ASP A 1 91 ? -10.260 9.563 -11.921 1.00 88.50 91 ASP A C 1
ATOM 726 O O . ASP A 1 91 ? -9.260 9.384 -12.633 1.00 88.50 91 ASP A O 1
ATOM 730 N N . TRP A 1 92 ? -10.638 8.684 -10.986 1.00 85.31 92 TRP A N 1
ATOM 731 C CA . TRP A 1 92 ? -9.956 7.410 -10.721 1.00 85.31 92 TRP A CA 1
ATOM 732 C C . TRP A 1 92 ? -10.080 6.425 -11.884 1.00 85.31 92 TRP A C 1
ATOM 734 O O . TRP A 1 92 ? -9.102 5.770 -12.263 1.00 85.31 92 TRP A O 1
ATOM 744 N N . SER A 1 93 ? -11.259 6.354 -12.502 1.00 86.19 93 SER A N 1
ATOM 745 C CA . SER A 1 93 ? -11.480 5.514 -13.681 1.00 86.19 93 SER A CA 1
ATOM 746 C C . SER A 1 93 ? -10.610 5.982 -14.848 1.00 86.19 93 SER A C 1
ATOM 748 O O . SER A 1 93 ? -9.893 5.180 -15.451 1.00 86.19 93 SER A O 1
ATOM 750 N N . GLY A 1 94 ? -10.579 7.291 -15.113 1.00 88.38 94 GLY A N 1
ATOM 751 C CA . GLY A 1 94 ? -9.723 7.888 -16.138 1.00 88.38 94 GLY A CA 1
ATOM 752 C C . GLY A 1 94 ? -8.230 7.725 -15.845 1.00 88.38 94 GLY A C 1
ATOM 753 O O . GLY A 1 94 ? -7.444 7.474 -16.759 1.00 88.38 94 GLY A O 1
ATOM 754 N N . PHE A 1 95 ? -7.830 7.804 -14.574 1.00 86.75 95 PHE A N 1
ATOM 755 C CA . PHE A 1 95 ? -6.450 7.571 -14.146 1.00 86.75 95 PHE A CA 1
ATOM 756 C C . PHE A 1 95 ? -5.965 6.168 -14.519 1.00 86.75 95 PHE A C 1
ATOM 758 O O . PHE A 1 95 ? -4.882 6.032 -15.088 1.00 86.75 95 PHE A O 1
ATOM 765 N N . SER A 1 96 ? -6.784 5.137 -14.287 1.00 85.25 96 SER A N 1
ATOM 766 C CA . SER A 1 96 ? -6.420 3.755 -14.626 1.00 85.25 96 SER A CA 1
ATOM 767 C C . SER A 1 96 ? -6.097 3.581 -16.119 1.00 85.25 96 SER A C 1
ATOM 769 O O . SER A 1 96 ? -5.124 2.916 -16.483 1.00 85.25 96 SER A O 1
ATOM 771 N N . VAL A 1 97 ? -6.863 4.251 -16.988 1.00 88.69 97 VAL A N 1
ATOM 772 C CA . VAL A 1 97 ? -6.656 4.247 -18.440 1.00 88.69 97 VAL A CA 1
ATOM 773 C C . VAL A 1 97 ? -5.393 5.023 -18.812 1.00 88.69 97 VAL A C 1
ATOM 775 O O . VAL A 1 97 ? -4.577 4.517 -19.585 1.00 88.69 97 VAL A O 1
ATOM 778 N N . ARG A 1 98 ? -5.190 6.218 -18.239 1.00 89.12 98 ARG A N 1
ATOM 779 C CA . ARG A 1 98 ? -3.994 7.041 -18.491 1.00 89.12 98 ARG A CA 1
ATOM 780 C C . ARG A 1 98 ? -2.709 6.312 -18.109 1.00 89.12 98 ARG A C 1
ATOM 782 O O . ARG A 1 98 ? -1.809 6.230 -18.938 1.00 89.12 98 ARG A O 1
ATOM 789 N N . ILE A 1 99 ? -2.645 5.710 -16.919 1.00 87.00 99 ILE A N 1
ATOM 790 C CA . ILE A 1 99 ? -1.477 4.929 -16.481 1.00 87.00 99 ILE A CA 1
ATOM 791 C C . ILE A 1 99 ? -1.215 3.747 -17.409 1.00 87.00 99 ILE A C 1
ATOM 793 O O . ILE A 1 99 ? -0.069 3.502 -17.784 1.00 87.00 99 ILE A O 1
ATOM 797 N N . LYS A 1 100 ? -2.260 3.024 -17.825 1.00 87.06 100 LYS A N 1
ATOM 798 C CA . LYS A 1 100 ? -2.109 1.898 -18.755 1.00 87.06 100 LYS A CA 1
ATOM 799 C C . LYS A 1 100 ? -1.545 2.348 -20.106 1.00 87.06 100 LYS A C 1
ATOM 801 O O . LYS A 1 100 ? -0.676 1.674 -20.660 1.00 87.06 100 LYS A O 1
ATOM 806 N N . ASN A 1 101 ? -2.009 3.483 -20.621 1.00 89.62 101 ASN A N 1
ATOM 807 C CA . ASN A 1 101 ? -1.501 4.054 -21.866 1.00 89.62 101 ASN A CA 1
ATOM 808 C C . ASN A 1 101 ? -0.047 4.517 -21.721 1.00 89.62 101 ASN A C 1
ATOM 810 O O . ASN A 1 101 ? 0.784 4.132 -22.542 1.00 89.62 101 ASN A O 1
ATOM 814 N N . LEU A 1 102 ? 0.277 5.242 -20.644 1.00 87.69 102 LEU A N 1
ATOM 815 C CA . LEU A 1 102 ? 1.643 5.671 -20.327 1.00 87.69 102 LEU A CA 1
ATOM 816 C C . LEU A 1 102 ? 2.598 4.482 -20.204 1.00 87.69 102 LEU A C 1
ATOM 818 O O . LEU A 1 102 ? 3.697 4.520 -20.753 1.00 87.69 102 LEU A O 1
ATOM 822 N N . TYR A 1 103 ? 2.171 3.401 -19.547 1.00 86.31 103 TYR A N 1
ATOM 823 C CA . TYR A 1 103 ? 2.941 2.164 -19.451 1.00 86.31 103 TYR A CA 1
ATOM 824 C C . TYR A 1 103 ? 3.226 1.563 -20.832 1.00 86.31 103 TYR A C 1
ATOM 826 O O . TYR A 1 103 ? 4.374 1.241 -21.143 1.00 86.31 103 TYR A O 1
ATOM 834 N N . ASN A 1 104 ? 2.197 1.420 -21.672 1.00 89.19 104 ASN A N 1
ATOM 835 C CA . ASN A 1 104 ? 2.347 0.831 -23.003 1.00 89.19 104 ASN A CA 1
ATOM 836 C C . ASN A 1 104 ? 3.276 1.666 -23.890 1.00 89.19 104 ASN A C 1
ATOM 838 O O . ASN A 1 104 ? 4.158 1.107 -24.542 1.00 89.19 104 ASN A O 1
ATOM 842 N N . GLN A 1 105 ? 3.108 2.988 -23.875 1.00 88.75 105 GLN A N 1
ATOM 843 C CA . GLN A 1 105 ? 3.956 3.913 -24.617 1.00 88.75 105 GLN A CA 1
ATOM 844 C C . GLN A 1 105 ? 5.407 3.841 -24.126 1.00 88.75 105 GLN A C 1
ATOM 846 O O . GLN A 1 105 ? 6.307 3.539 -24.910 1.00 88.75 105 GLN A O 1
ATOM 851 N N . SER A 1 106 ? 5.619 3.989 -22.815 1.00 86.88 106 SER A N 1
ATOM 852 C CA . SER A 1 106 ? 6.946 3.926 -22.191 1.00 86.88 106 SER A CA 1
ATOM 853 C C . SER A 1 106 ? 7.661 2.613 -22.500 1.00 86.88 106 SER A C 1
ATOM 855 O O . SER A 1 106 ? 8.865 2.597 -22.760 1.00 86.88 106 SER A O 1
ATOM 857 N N . LYS A 1 107 ? 6.930 1.492 -22.492 1.00 86.38 107 LYS A N 1
ATOM 858 C CA . LYS A 1 107 ? 7.465 0.169 -22.820 1.00 86.38 107 LYS A CA 1
ATOM 859 C C . LYS A 1 107 ? 7.952 0.103 -24.266 1.00 86.38 107 LYS A C 1
ATOM 861 O O . LYS A 1 107 ? 9.058 -0.380 -24.496 1.00 86.38 107 LYS A O 1
ATOM 866 N N . LEU A 1 108 ? 7.142 0.554 -25.223 1.00 88.56 108 LEU A N 1
ATOM 867 C CA . LEU A 1 108 ? 7.500 0.527 -26.643 1.00 88.56 108 LEU A CA 1
ATOM 868 C C . LEU A 1 108 ? 8.710 1.421 -26.927 1.00 88.56 108 LEU A C 1
ATOM 870 O O . LEU A 1 108 ? 9.679 0.961 -27.527 1.00 88.56 108 LEU A O 1
ATOM 874 N N . GLU A 1 109 ? 8.695 2.654 -26.423 1.00 87.31 109 GLU A N 1
ATOM 875 C CA . GLU A 1 109 ? 9.796 3.609 -26.589 1.00 87.31 109 GLU A CA 1
ATOM 876 C C . GLU A 1 109 ? 11.097 3.083 -25.968 1.00 87.31 109 GLU A C 1
ATOM 878 O O . GLU A 1 109 ? 12.148 3.088 -26.611 1.00 87.31 109 GLU A O 1
ATOM 883 N N . THR A 1 110 ? 11.023 2.538 -24.749 1.00 85.75 110 THR A N 1
ATOM 884 C CA . THR A 1 110 ? 12.185 1.939 -24.077 1.00 85.75 110 THR A CA 1
ATOM 885 C C . THR A 1 110 ? 12.754 0.778 -24.889 1.00 85.75 110 THR A C 1
ATOM 887 O O . THR A 1 110 ? 13.969 0.692 -25.064 1.00 85.75 110 THR A O 1
ATOM 890 N N . LEU A 1 111 ? 11.903 -0.121 -25.396 1.00 86.50 111 LEU A N 1
ATOM 891 C CA . LEU A 1 111 ? 12.347 -1.278 -26.176 1.00 86.50 111 LEU A CA 1
ATOM 892 C C . LEU A 1 111 ? 13.063 -0.862 -27.461 1.00 86.50 111 LEU A C 1
ATOM 894 O O . LEU A 1 111 ? 14.123 -1.414 -27.760 1.00 86.50 111 LEU A O 1
ATOM 898 N N . GLU A 1 112 ? 12.533 0.120 -28.189 1.00 90.19 112 GLU A N 1
ATOM 899 C CA . GLU A 1 112 ? 13.158 0.624 -29.415 1.00 90.19 112 GLU A CA 1
ATOM 900 C C . GLU A 1 112 ? 14.524 1.262 -29.139 1.00 90.19 112 GLU A C 1
ATOM 902 O O . GLU A 1 112 ? 15.518 0.926 -29.794 1.00 90.19 112 GLU A O 1
ATOM 907 N N . VAL A 1 113 ? 14.618 2.115 -28.111 1.00 88.94 113 VAL A N 1
ATOM 908 C CA . VAL A 1 113 ? 15.889 2.751 -27.731 1.00 88.94 113 VAL A CA 1
ATOM 909 C C . VAL A 1 113 ? 16.911 1.699 -27.294 1.00 88.94 113 VAL A C 1
ATOM 911 O O . VAL A 1 113 ? 18.047 1.708 -27.771 1.00 88.94 113 VAL A O 1
ATOM 914 N N . VAL A 1 114 ? 16.517 0.752 -26.439 1.00 87.38 114 VAL A N 1
ATOM 915 C CA . VAL A 1 114 ? 17.401 -0.316 -25.946 1.00 87.38 114 VAL A CA 1
ATOM 916 C C . VAL A 1 114 ? 17.873 -1.219 -27.082 1.00 87.38 114 VAL A C 1
ATOM 918 O O . VAL A 1 114 ? 19.061 -1.538 -27.147 1.00 87.38 114 VAL A O 1
ATOM 921 N N . LYS A 1 115 ? 16.985 -1.596 -28.007 1.00 89.62 115 LYS A N 1
ATOM 922 C CA . LYS A 1 115 ? 17.322 -2.430 -29.166 1.00 89.62 115 LYS A CA 1
ATOM 923 C C . LYS A 1 115 ? 18.321 -1.731 -30.083 1.00 89.62 115 LYS A C 1
ATOM 925 O O . LYS A 1 115 ? 19.348 -2.319 -30.417 1.00 89.62 115 LYS A O 1
ATOM 930 N N . LYS A 1 116 ? 18.068 -0.469 -30.440 1.00 91.50 116 LYS A N 1
ATOM 931 C CA . LYS A 1 116 ? 18.988 0.338 -31.259 1.00 91.50 116 LYS A CA 1
ATOM 932 C C . LYS A 1 116 ? 20.355 0.490 -30.585 1.00 91.50 116 LYS A C 1
ATOM 934 O O . LYS A 1 116 ? 21.393 0.382 -31.235 1.00 91.50 116 LYS A O 1
ATOM 939 N N . SER A 1 117 ? 20.349 0.697 -29.272 1.00 89.19 117 SER A N 1
ATOM 940 C CA . SER A 1 117 ? 21.549 0.843 -28.451 1.00 89.19 117 SER A CA 1
ATOM 941 C C . SER A 1 117 ? 22.382 -0.449 -28.391 1.00 89.19 117 SER A C 1
ATOM 943 O O . SER A 1 117 ? 23.610 -0.396 -28.495 1.00 89.19 117 SER A O 1
ATOM 945 N N . TRP A 1 118 ? 21.731 -1.614 -28.303 1.00 89.38 118 TRP A N 1
ATOM 946 C CA . TRP A 1 118 ? 22.391 -2.921 -28.386 1.00 89.38 118 TRP A CA 1
ATOM 947 C C . TRP A 1 118 ? 22.970 -3.207 -29.769 1.00 89.38 118 TRP A C 1
ATOM 949 O O . TRP A 1 118 ? 24.120 -3.631 -29.859 1.00 89.38 118 TRP A O 1
ATOM 959 N N . LEU A 1 119 ? 22.208 -2.954 -30.836 1.00 91.69 119 LEU A N 1
ATOM 960 C CA . LEU A 1 119 ? 22.668 -3.172 -32.210 1.00 91.69 119 LEU A CA 1
ATOM 961 C C . LEU A 1 119 ? 23.934 -2.360 -32.506 1.00 91.69 119 LEU A C 1
ATOM 963 O O . LEU A 1 119 ? 24.931 -2.926 -32.944 1.00 91.69 119 LEU A O 1
ATOM 967 N N . SER A 1 120 ? 23.943 -1.073 -32.147 1.00 90.12 120 SER A N 1
ATOM 968 C CA . SER A 1 120 ? 25.114 -0.201 -32.316 1.00 90.12 120 SER A CA 1
ATOM 969 C C . SER A 1 120 ? 26.358 -0.718 -31.574 1.00 90.12 120 SER A C 1
ATOM 971 O O . SER A 1 120 ? 27.468 -0.699 -32.113 1.00 90.12 120 SER A O 1
ATOM 973 N N . ARG A 1 121 ? 26.190 -1.258 -30.357 1.00 88.06 121 ARG A N 1
ATOM 974 C CA . ARG A 1 121 ? 27.299 -1.865 -29.601 1.00 88.06 121 ARG A CA 1
ATOM 975 C C . ARG A 1 121 ? 27.799 -3.157 -30.224 1.00 88.06 121 ARG A C 1
ATOM 977 O O . ARG A 1 121 ? 29.007 -3.354 -30.296 1.00 88.06 121 ARG A O 1
ATOM 984 N N . VAL A 1 122 ? 26.897 -4.023 -30.683 1.00 89.06 122 VAL A N 1
ATOM 985 C CA . VAL A 1 122 ? 27.271 -5.260 -31.381 1.00 89.06 122 VAL A CA 1
ATOM 986 C C . VAL A 1 122 ? 28.051 -4.932 -32.650 1.00 89.06 122 VAL A C 1
ATOM 988 O O . VAL A 1 122 ? 29.095 -5.531 -32.889 1.00 89.06 122 VAL A O 1
ATOM 991 N N . GLU A 1 123 ? 27.604 -3.950 -33.429 1.00 90.69 123 GLU A N 1
ATOM 992 C CA . GLU A 1 123 ? 28.317 -3.488 -34.622 1.00 90.69 123 GLU A CA 1
ATOM 993 C C . GLU A 1 123 ? 29.704 -2.936 -34.284 1.00 90.69 123 GLU A C 1
ATOM 995 O O . GLU A 1 123 ? 30.676 -3.278 -34.955 1.00 90.69 123 GLU A O 1
ATOM 1000 N N . LYS A 1 124 ? 29.815 -2.120 -33.227 1.00 89.56 124 LYS A N 1
ATOM 1001 C CA . LYS A 1 124 ? 31.099 -1.601 -32.740 1.00 89.56 124 LYS A CA 1
ATOM 1002 C C . LYS A 1 124 ? 32.042 -2.736 -32.337 1.00 89.56 124 LYS A C 1
ATOM 1004 O O . LYS A 1 124 ? 33.135 -2.819 -32.874 1.00 89.56 124 LYS A O 1
ATOM 1009 N N . LEU A 1 125 ? 31.599 -3.657 -31.480 1.00 89.38 125 LEU A N 1
ATOM 1010 C CA . LEU A 1 125 ? 32.401 -4.812 -31.058 1.00 89.38 125 LEU A CA 1
ATOM 1011 C C . LEU A 1 125 ? 32.796 -5.706 -32.240 1.00 89.38 125 LEU A C 1
ATOM 1013 O O . LEU A 1 125 ? 33.909 -6.226 -32.281 1.00 89.38 125 LEU A O 1
ATOM 1017 N N . THR A 1 126 ? 31.900 -5.871 -33.215 1.00 88.56 126 THR A N 1
ATOM 1018 C CA . THR A 1 126 ? 32.183 -6.627 -34.440 1.00 88.56 126 THR A CA 1
ATOM 1019 C C . THR A 1 126 ? 33.302 -5.963 -35.234 1.00 88.56 126 THR A C 1
ATOM 1021 O O . THR A 1 126 ? 34.256 -6.643 -35.602 1.00 88.56 126 THR A O 1
ATOM 1024 N N . ARG A 1 127 ? 33.234 -4.642 -35.442 1.00 87.56 127 ARG A N 1
ATOM 1025 C CA . ARG A 1 127 ? 34.293 -3.884 -36.124 1.00 87.56 127 ARG A CA 1
ATOM 1026 C C . ARG A 1 127 ? 35.616 -3.926 -35.362 1.00 87.56 127 ARG A C 1
ATOM 1028 O O . ARG A 1 127 ? 36.638 -4.220 -35.964 1.00 87.56 127 ARG A O 1
ATOM 1035 N N . ASP A 1 128 ? 35.581 -3.684 -34.055 1.00 87.75 128 ASP A N 1
ATOM 1036 C CA . ASP A 1 128 ? 36.786 -3.518 -33.237 1.00 87.75 128 ASP A CA 1
ATOM 1037 C C . ASP A 1 128 ? 37.562 -4.837 -33.064 1.00 87.75 128 ASP A C 1
ATOM 1039 O O . ASP A 1 128 ? 38.789 -4.834 -32.966 1.00 87.75 128 ASP A O 1
ATOM 1043 N N . PHE A 1 129 ? 36.863 -5.978 -33.030 1.00 86.44 129 PHE A N 1
ATOM 1044 C CA . PHE A 1 129 ? 37.485 -7.268 -32.719 1.00 86.44 129 PHE A CA 1
ATOM 1045 C C . PHE A 1 129 ? 37.462 -8.266 -33.870 1.00 86.44 129 PHE A C 1
ATOM 1047 O O . PHE A 1 129 ? 38.422 -9.017 -34.025 1.00 86.44 129 PHE A O 1
ATOM 1054 N N . PHE A 1 130 ? 36.410 -8.289 -34.686 1.00 86.94 130 PHE A N 1
ATOM 1055 C CA . PHE A 1 130 ? 36.167 -9.360 -35.657 1.00 86.94 130 PHE A CA 1
ATOM 1056 C C . PHE A 1 130 ? 36.389 -8.945 -37.114 1.00 86.94 130 PHE A C 1
ATOM 1058 O O . PHE A 1 130 ? 36.286 -9.795 -37.997 1.00 86.94 130 PHE A O 1
ATOM 1065 N N . VAL A 1 131 ? 36.750 -7.687 -37.373 1.00 86.94 131 VAL A N 1
ATOM 1066 C CA . VAL A 1 131 ? 37.114 -7.178 -38.701 1.00 86.94 131 VAL A CA 1
ATOM 1067 C C . VAL A 1 131 ? 38.601 -6.807 -38.710 1.00 86.94 131 VAL A C 1
ATOM 1069 O O . VAL A 1 131 ? 39.126 -6.298 -37.722 1.00 86.94 131 VAL A O 1
ATOM 1072 N N . ASP A 1 132 ? 39.310 -7.144 -39.787 1.00 78.50 132 ASP A N 1
ATOM 1073 C CA . ASP A 1 132 ? 40.712 -6.768 -39.996 1.00 78.50 132 ASP A CA 1
ATOM 1074 C C . ASP A 1 132 ? 40.855 -5.413 -40.719 1.00 78.50 132 ASP A C 1
ATOM 1076 O O . ASP A 1 132 ? 39.889 -4.866 -41.253 1.00 78.50 132 ASP A O 1
ATOM 1080 N N . ASP A 1 133 ? 42.081 -4.885 -40.793 1.00 75.81 133 ASP A N 1
ATOM 1081 C CA . ASP A 1 133 ? 42.385 -3.596 -41.445 1.00 75.81 133 ASP A CA 1
ATOM 1082 C C . ASP A 1 133 ? 42.022 -3.558 -42.945 1.00 75.81 133 ASP A C 1
ATOM 1084 O O . ASP A 1 133 ? 41.996 -2.497 -43.567 1.00 75.81 133 ASP A O 1
ATOM 1088 N N . LYS A 1 134 ? 41.729 -4.717 -43.550 1.00 81.00 134 LYS A N 1
ATOM 1089 C CA . LYS A 1 134 ? 41.295 -4.870 -44.946 1.00 81.00 134 LYS A CA 1
ATOM 1090 C C . LYS A 1 134 ? 39.786 -5.096 -45.060 1.00 81.00 134 LYS A C 1
ATOM 1092 O O . LYS A 1 134 ? 39.316 -5.510 -46.120 1.00 81.00 134 LYS A O 1
ATOM 1097 N N . SER A 1 135 ? 39.028 -4.814 -43.997 1.00 77.31 135 SER A N 1
ATOM 1098 C CA . SER A 1 135 ? 37.575 -5.010 -43.915 1.00 77.31 135 SER A CA 1
ATOM 1099 C C . SER A 1 135 ? 37.121 -6.459 -44.135 1.00 77.31 135 SER A C 1
ATOM 1101 O O . SER A 1 135 ? 35.994 -6.702 -44.568 1.00 77.31 135 SER A O 1
ATOM 1103 N N . LYS A 1 136 ? 37.980 -7.444 -43.852 1.00 83.38 136 LYS A N 1
ATOM 1104 C CA . LYS A 1 136 ? 37.635 -8.868 -43.903 1.00 83.38 136 LYS A CA 1
ATOM 1105 C C . LYS A 1 136 ? 37.378 -9.410 -42.502 1.00 83.38 136 LYS A C 1
ATOM 1107 O O . LYS A 1 136 ? 37.985 -8.984 -41.524 1.00 83.38 136 LYS A O 1
ATOM 1112 N N . ASN A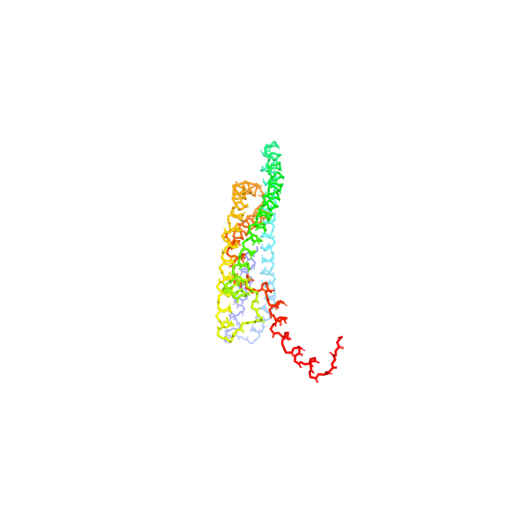 1 137 ? 36.492 -10.398 -42.415 1.00 84.50 137 ASN A N 1
ATOM 1113 C CA . ASN A 1 137 ? 36.197 -11.070 -41.154 1.00 84.50 137 ASN A CA 1
ATOM 1114 C C . ASN A 1 137 ? 37.414 -11.878 -40.681 1.00 84.50 137 ASN A C 1
ATOM 1116 O O . ASN A 1 137 ? 37.912 -12.748 -41.406 1.00 84.50 137 ASN A O 1
ATOM 1120 N N . LYS A 1 138 ? 37.864 -11.632 -39.448 1.00 84.25 138 LYS A N 1
ATOM 1121 C CA . LYS A 1 138 ? 38.907 -12.432 -38.800 1.00 84.25 138 LYS A CA 1
ATOM 1122 C C . LYS A 1 138 ? 38.396 -13.858 -38.578 1.00 84.25 138 LYS A C 1
ATOM 1124 O O . LYS A 1 138 ? 37.259 -14.069 -38.162 1.00 84.25 138 LYS A O 1
ATOM 1129 N N . LYS A 1 139 ? 39.259 -14.858 -38.790 1.00 78.62 139 LYS A N 1
ATOM 1130 C CA . LYS A 1 139 ? 38.935 -16.275 -38.512 1.00 78.62 139 LYS A CA 1
ATOM 1131 C C . LYS A 1 139 ? 38.859 -16.599 -37.012 1.00 78.62 139 LYS A C 1
ATOM 1133 O O . LYS A 1 139 ? 38.329 -17.641 -36.644 1.00 78.62 139 LYS A O 1
ATOM 1138 N N . GLY A 1 140 ? 39.386 -15.728 -36.155 1.00 78.19 140 GLY A N 1
ATOM 1139 C CA . GLY A 1 140 ? 39.350 -15.870 -34.704 1.00 78.19 140 GLY A CA 1
ATOM 1140 C C . GLY A 1 140 ? 40.225 -14.829 -34.009 1.00 78.19 140 GLY A C 1
ATOM 1141 O O . GLY A 1 140 ? 41.048 -14.182 -34.653 1.00 78.19 140 GLY A O 1
ATOM 1142 N N . LEU A 1 141 ? 40.030 -14.688 -32.699 1.00 83.62 141 LEU A N 1
ATOM 1143 C CA . LEU A 1 141 ? 40.831 -13.825 -31.826 1.00 83.62 141 LEU A CA 1
ATOM 1144 C C . LEU A 1 141 ? 42.004 -14.614 -31.231 1.00 83.62 141 LEU A C 1
ATOM 1146 O O . LEU A 1 141 ? 41.831 -15.772 -30.832 1.00 83.62 141 LEU A O 1
ATOM 1150 N N . ASN A 1 142 ? 43.178 -13.996 -31.116 1.00 84.56 142 ASN A N 1
ATOM 1151 C CA . ASN A 1 142 ? 44.289 -14.548 -30.339 1.00 84.56 142 ASN A CA 1
ATOM 1152 C C . ASN A 1 142 ? 44.022 -14.437 -28.817 1.00 84.56 142 ASN A C 1
ATOM 1154 O O . ASN A 1 142 ? 43.047 -13.822 -28.392 1.00 84.56 142 ASN A O 1
ATOM 1158 N N . ILE A 1 143 ? 44.852 -15.064 -27.972 1.00 79.94 143 ILE A N 1
ATOM 1159 C CA . ILE A 1 143 ? 44.635 -15.099 -26.508 1.00 79.94 143 ILE A CA 1
ATOM 1160 C C . ILE A 1 143 ? 44.557 -13.694 -25.884 1.00 79.94 143 ILE A C 1
ATOM 1162 O O . ILE A 1 143 ? 43.651 -13.434 -25.097 1.00 79.94 143 ILE A O 1
ATOM 1166 N N . PHE A 1 144 ? 45.433 -12.770 -26.280 1.00 82.06 144 PHE A N 1
ATOM 1167 C CA . PHE A 1 144 ? 45.440 -11.405 -25.745 1.00 82.06 144 PHE A CA 1
ATOM 1168 C C . PHE A 1 144 ? 44.235 -10.584 -26.234 1.00 82.06 144 PHE A C 1
ATOM 1170 O O . PHE A 1 144 ? 43.638 -9.830 -25.467 1.00 82.06 144 PHE A O 1
ATOM 1177 N N . GLU A 1 145 ? 43.830 -10.769 -27.493 1.00 84.38 145 GLU A N 1
ATOM 1178 C CA . GLU A 1 145 ? 42.614 -10.175 -28.058 1.00 84.38 145 GLU A CA 1
ATOM 1179 C C . GLU A 1 145 ? 41.351 -10.705 -27.365 1.00 84.38 145 GLU A C 1
ATOM 1181 O O . GLU A 1 145 ? 40.416 -9.937 -27.152 1.00 84.38 145 GLU A O 1
ATOM 1186 N N . LYS A 1 146 ? 41.320 -11.988 -26.970 1.00 82.94 146 LYS A N 1
ATOM 1187 C CA . LYS A 1 146 ? 40.210 -12.578 -26.203 1.00 82.94 146 LYS A CA 1
ATOM 1188 C C . LYS A 1 146 ? 40.079 -11.954 -24.819 1.00 82.94 146 LYS A C 1
ATOM 1190 O O . LYS A 1 146 ? 38.976 -11.563 -24.446 1.00 82.94 146 LYS A O 1
ATOM 1195 N N . ASP A 1 147 ? 41.179 -11.823 -24.081 1.00 82.94 147 ASP A N 1
ATOM 1196 C CA . ASP A 1 147 ? 41.160 -11.194 -22.755 1.00 82.94 147 ASP A CA 1
ATOM 1197 C C . ASP A 1 147 ? 40.720 -9.728 -22.840 1.00 82.94 147 ASP A C 1
ATOM 1199 O O . ASP A 1 147 ? 39.924 -9.259 -22.023 1.00 82.94 147 ASP A O 1
ATOM 1203 N N . ASN A 1 148 ? 41.195 -9.005 -23.857 1.00 86.56 148 ASN A N 1
ATOM 1204 C CA . ASN A 1 148 ? 40.786 -7.626 -24.098 1.00 86.56 148 ASN A CA 1
ATOM 1205 C C . ASN A 1 148 ? 39.304 -7.520 -24.504 1.00 86.56 148 ASN A C 1
ATOM 1207 O O . ASN A 1 148 ? 38.584 -6.662 -23.994 1.00 86.56 148 ASN A O 1
ATOM 1211 N N . PHE A 1 149 ? 38.826 -8.425 -25.363 1.00 86.50 149 PHE A N 1
ATOM 1212 C CA . PHE A 1 149 ? 37.420 -8.506 -25.758 1.00 86.50 149 PHE A CA 1
ATOM 1213 C C . PHE A 1 149 ? 36.510 -8.748 -24.555 1.00 86.50 149 PHE A C 1
ATOM 1215 O O . PHE A 1 149 ? 35.515 -8.050 -24.401 1.00 86.50 149 PHE A O 1
ATOM 1222 N N . ILE A 1 150 ? 36.865 -9.686 -23.671 1.00 85.19 150 ILE A N 1
ATOM 1223 C CA . ILE A 1 150 ? 36.086 -9.981 -22.461 1.00 85.19 150 ILE A CA 1
ATOM 1224 C C . ILE A 1 150 ? 35.986 -8.739 -21.565 1.00 85.19 150 ILE A C 1
ATOM 1226 O O . ILE A 1 150 ? 34.895 -8.411 -21.099 1.00 85.19 150 ILE A O 1
ATOM 1230 N N . LYS A 1 151 ? 37.096 -8.016 -21.359 1.00 86.94 151 LYS A N 1
ATOM 1231 C CA . LYS A 1 151 ? 37.104 -6.775 -20.566 1.00 86.94 151 LYS A CA 1
ATOM 1232 C C . LYS A 1 151 ? 36.212 -5.696 -21.179 1.00 86.94 151 LYS A C 1
ATOM 1234 O O . LYS A 1 151 ? 35.423 -5.080 -20.468 1.00 86.94 151 LYS A O 1
ATOM 1239 N N . ILE A 1 152 ? 36.316 -5.473 -22.488 1.00 87.94 152 ILE A N 1
ATOM 1240 C CA . ILE A 1 152 ? 35.521 -4.449 -23.178 1.00 87.94 152 ILE A CA 1
ATOM 1241 C C . ILE A 1 152 ? 34.039 -4.840 -23.230 1.00 87.94 152 ILE A C 1
ATOM 1243 O O . ILE A 1 152 ? 33.180 -3.988 -23.016 1.00 87.94 152 ILE A O 1
ATOM 1247 N N . LEU A 1 153 ? 33.724 -6.121 -23.426 1.00 86.31 153 LEU A N 1
ATOM 1248 C CA . LEU A 1 153 ? 32.356 -6.628 -23.368 1.00 86.31 153 LEU A CA 1
ATOM 1249 C C . LEU A 1 153 ? 31.722 -6.382 -21.991 1.00 86.31 153 LEU A C 1
ATOM 1251 O O . LEU A 1 153 ? 30.587 -5.918 -21.928 1.00 86.31 153 LEU A O 1
ATOM 1255 N N . ASP A 1 154 ? 32.447 -6.639 -20.898 1.00 83.62 154 ASP A N 1
ATOM 1256 C CA . ASP A 1 154 ? 31.965 -6.356 -19.538 1.00 83.62 154 ASP A CA 1
ATOM 1257 C C . ASP A 1 154 ? 31.693 -4.854 -19.325 1.00 83.62 154 ASP A C 1
ATOM 1259 O O . ASP A 1 154 ? 30.657 -4.476 -18.770 1.00 83.62 154 ASP A O 1
ATOM 1263 N N . ILE A 1 155 ? 32.570 -3.980 -19.835 1.00 86.81 155 ILE A N 1
ATOM 1264 C CA . ILE A 1 155 ? 32.373 -2.520 -19.799 1.00 86.81 155 ILE A CA 1
ATOM 1265 C C . ILE A 1 155 ? 31.113 -2.115 -20.577 1.00 86.81 155 ILE A C 1
ATOM 1267 O O . ILE A 1 155 ? 30.301 -1.336 -20.073 1.00 86.81 155 ILE A O 1
ATOM 1271 N N . GLU A 1 156 ? 30.919 -2.645 -21.786 1.00 85.06 156 GLU A N 1
ATOM 1272 C CA . GLU A 1 156 ? 29.759 -2.326 -22.623 1.00 85.06 156 GLU A CA 1
ATOM 1273 C C . GLU A 1 156 ? 28.447 -2.858 -22.020 1.00 85.06 156 GLU A C 1
ATOM 1275 O O . GLU A 1 156 ? 27.430 -2.163 -22.068 1.00 85.06 156 GLU A O 1
ATOM 1280 N N . ILE A 1 157 ? 28.465 -4.032 -21.373 1.00 84.38 157 ILE A N 1
ATOM 1281 C CA . ILE A 1 157 ? 27.319 -4.567 -20.617 1.00 84.38 157 ILE A CA 1
ATOM 1282 C C . ILE A 1 157 ? 26.962 -3.634 -19.453 1.00 84.38 157 ILE A C 1
ATOM 1284 O O . ILE A 1 157 ? 25.800 -3.249 -19.313 1.00 84.38 157 ILE A O 1
ATOM 1288 N N . LYS A 1 158 ? 27.942 -3.221 -18.641 1.00 84.31 158 LYS A N 1
ATOM 1289 C CA . LYS A 1 158 ? 27.718 -2.286 -17.521 1.00 84.31 158 LYS A CA 1
ATOM 1290 C C . LYS A 1 158 ? 27.192 -0.934 -18.002 1.00 84.31 158 LYS A C 1
ATOM 1292 O O . LYS A 1 158 ? 26.244 -0.397 -17.431 1.00 84.31 158 LYS A O 1
ATOM 1297 N N . SER A 1 159 ? 27.764 -0.409 -19.085 1.00 85.56 159 SER A N 1
ATOM 1298 C CA . SER A 1 159 ? 27.307 0.819 -19.745 1.00 85.56 159 SER A CA 1
ATOM 1299 C C . SER A 1 159 ? 25.856 0.698 -20.217 1.00 85.56 159 SER A C 1
ATOM 1301 O O . SER A 1 159 ? 25.050 1.601 -19.990 1.00 85.56 159 SER A O 1
ATOM 1303 N N . GLN A 1 160 ? 25.488 -0.438 -20.812 1.00 83.44 160 GLN A N 1
ATOM 1304 C CA . GLN A 1 160 ? 24.124 -0.689 -21.260 1.00 83.44 160 GLN A CA 1
ATOM 1305 C C . GLN A 1 160 ? 23.132 -0.778 -20.099 1.00 83.44 160 GLN A C 1
ATOM 1307 O O . GLN A 1 160 ? 22.044 -0.214 -20.192 1.00 83.44 160 GLN A O 1
ATOM 1312 N N . LEU A 1 161 ? 23.492 -1.452 -19.006 1.00 81.38 161 LEU A N 1
ATOM 1313 C CA . LEU A 1 161 ? 22.652 -1.525 -17.807 1.00 81.38 161 LEU A CA 1
ATOM 1314 C C . LEU A 1 161 ? 22.394 -0.131 -17.220 1.00 81.38 161 LEU A C 1
ATOM 1316 O O . LEU A 1 161 ? 21.247 0.213 -16.931 1.00 81.38 161 LEU A O 1
ATOM 1320 N N . ASN A 1 162 ? 23.431 0.705 -17.133 1.00 83.00 162 ASN A N 1
ATOM 1321 C CA . ASN A 1 162 ? 23.278 2.098 -16.716 1.00 83.00 162 ASN A CA 1
ATOM 1322 C C . ASN A 1 162 ? 22.398 2.894 -17.691 1.00 83.00 162 ASN A C 1
ATOM 1324 O O . ASN A 1 162 ? 21.521 3.632 -17.252 1.00 83.00 162 ASN A O 1
ATOM 1328 N N . GLY A 1 163 ? 22.565 2.699 -19.002 1.00 83.88 163 GLY A N 1
ATOM 1329 C CA . GLY A 1 163 ? 21.720 3.333 -20.016 1.00 83.88 163 GLY A CA 1
ATOM 1330 C C . GLY A 1 163 ? 20.243 2.950 -19.886 1.00 83.88 163 GLY A C 1
ATOM 1331 O O . GLY A 1 163 ? 19.378 3.822 -19.929 1.00 83.88 163 GLY A O 1
ATOM 1332 N N . ILE A 1 164 ? 19.945 1.667 -19.652 1.00 83.19 164 ILE A N 1
ATOM 1333 C CA . ILE A 1 164 ? 18.582 1.179 -19.386 1.00 83.19 164 ILE A CA 1
ATOM 1334 C C . ILE A 1 164 ? 17.996 1.882 -18.158 1.00 83.19 164 ILE A C 1
ATOM 1336 O O . ILE A 1 164 ? 16.863 2.360 -18.214 1.00 83.19 164 ILE A O 1
ATOM 1340 N N . LYS A 1 165 ? 18.772 2.005 -17.074 1.00 83.06 165 LYS A N 1
ATOM 1341 C CA . LYS A 1 165 ? 18.352 2.734 -15.872 1.00 83.06 165 LYS A CA 1
ATOM 1342 C C . LYS A 1 165 ? 18.014 4.190 -16.187 1.00 83.06 165 LYS A C 1
ATOM 1344 O O . LYS A 1 165 ? 16.956 4.662 -15.776 1.00 83.06 165 LYS A O 1
ATOM 1349 N N . THR A 1 166 ? 18.856 4.886 -16.947 1.00 84.56 166 THR A N 1
ATOM 1350 C CA . THR A 1 166 ? 18.615 6.279 -17.352 1.00 84.56 166 THR A CA 1
ATOM 1351 C C . THR A 1 166 ? 17.366 6.436 -18.225 1.00 84.56 166 THR A C 1
ATOM 1353 O O . THR A 1 166 ? 16.682 7.443 -18.102 1.00 84.56 166 THR A O 1
ATOM 1356 N N . ILE A 1 167 ? 17.034 5.450 -19.066 1.00 84.31 167 ILE A N 1
ATOM 1357 C CA . ILE A 1 167 ? 15.842 5.485 -19.935 1.00 84.31 167 ILE A CA 1
ATOM 1358 C C . ILE A 1 167 ? 14.561 5.180 -19.150 1.00 84.31 167 ILE A C 1
ATOM 1360 O O . ILE A 1 167 ? 13.544 5.841 -19.332 1.00 84.31 167 ILE A O 1
ATOM 1364 N N . ILE A 1 168 ? 14.592 4.174 -18.276 1.00 82.44 168 ILE A N 1
ATOM 1365 C CA . ILE A 1 168 ? 13.397 3.698 -17.568 1.00 82.44 168 ILE A CA 1
ATOM 1366 C C . ILE A 1 168 ? 13.048 4.593 -16.372 1.00 82.44 168 ILE A C 1
ATOM 1368 O O . ILE A 1 168 ? 11.866 4.766 -16.078 1.00 82.44 168 ILE A O 1
ATOM 1372 N N . SER A 1 169 ? 14.038 5.167 -15.678 1.00 85.00 169 SER A N 1
ATOM 1373 C CA . SER A 1 169 ? 13.783 5.946 -14.454 1.00 85.00 169 SER A CA 1
ATOM 1374 C C . SER A 1 169 ? 12.825 7.129 -14.681 1.00 85.00 169 SER A C 1
ATOM 1376 O O . SER A 1 169 ? 11.872 7.241 -13.913 1.00 85.00 169 SER A O 1
ATOM 1378 N N . PRO A 1 170 ? 12.972 7.958 -15.737 1.00 85.75 170 PRO A N 1
ATOM 1379 C CA . PRO A 1 170 ? 12.010 9.019 -16.044 1.00 85.75 170 PRO A CA 1
ATOM 1380 C C . PRO A 1 170 ? 10.587 8.496 -16.277 1.00 85.75 170 PRO A C 1
ATOM 1382 O O . PRO A 1 170 ? 9.634 9.090 -15.783 1.00 85.75 170 PRO A O 1
ATOM 1385 N N . ASN A 1 171 ? 10.436 7.356 -16.957 1.00 82.25 171 ASN A N 1
ATOM 1386 C CA . ASN A 1 171 ? 9.126 6.754 -17.228 1.00 82.25 171 ASN A CA 1
ATOM 1387 C C . ASN A 1 171 ? 8.439 6.274 -15.942 1.00 82.25 171 ASN A C 1
ATOM 1389 O O . ASN A 1 171 ? 7.239 6.476 -15.760 1.00 82.25 171 ASN A O 1
ATOM 1393 N N . ILE A 1 172 ? 9.204 5.680 -15.021 1.00 81.75 172 ILE A N 1
ATOM 1394 C CA . ILE A 1 172 ? 8.703 5.331 -13.686 1.00 81.75 172 ILE A CA 1
ATOM 1395 C C . ILE A 1 172 ? 8.301 6.602 -12.924 1.00 81.75 172 ILE A C 1
ATOM 1397 O O . ILE A 1 172 ? 7.225 6.638 -12.328 1.00 81.75 172 ILE A O 1
ATOM 1401 N N . SER A 1 173 ? 9.113 7.661 -12.984 1.00 84.81 173 SER A N 1
ATOM 1402 C CA . SER A 1 173 ? 8.802 8.940 -12.338 1.00 84.81 173 SER A CA 1
ATOM 1403 C C . SER A 1 173 ? 7.516 9.577 -12.866 1.00 84.81 173 SER A C 1
ATOM 1405 O O . SER A 1 173 ? 6.747 10.100 -12.067 1.00 84.81 173 SER A O 1
ATOM 1407 N N . L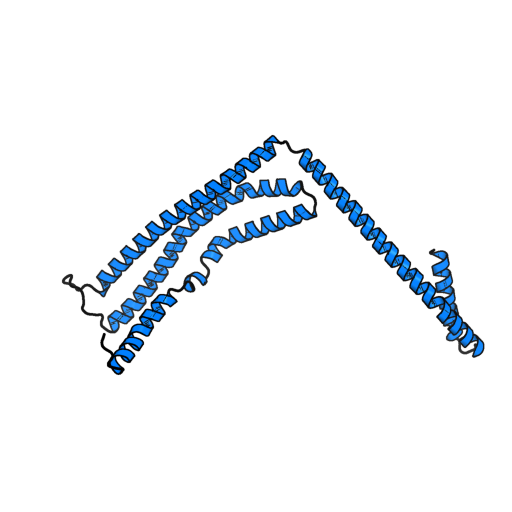EU A 1 174 ? 7.232 9.492 -14.169 1.00 84.50 174 LEU A N 1
ATOM 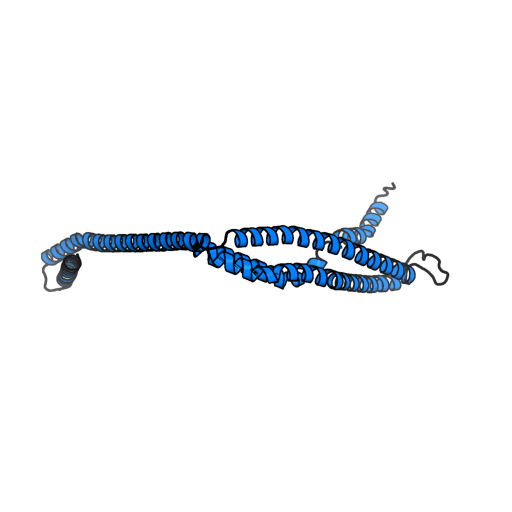1408 C CA . LEU A 1 174 ? 5.973 9.982 -14.749 1.00 84.50 174 LEU A CA 1
ATOM 1409 C C . LEU A 1 174 ? 4.754 9.235 -14.186 1.00 84.50 174 LEU A C 1
ATOM 1411 O O . LEU A 1 174 ? 3.753 9.853 -13.831 1.00 84.50 174 LEU A O 1
ATOM 1415 N N . ILE A 1 175 ? 4.852 7.910 -14.036 1.00 81.00 175 ILE A N 1
ATOM 1416 C CA . ILE A 1 175 ? 3.794 7.096 -13.414 1.00 81.00 175 ILE A CA 1
ATOM 1417 C C . ILE A 1 175 ? 3.582 7.511 -11.949 1.00 81.00 175 ILE A C 1
ATOM 1419 O O . ILE A 1 175 ? 2.442 7.628 -11.497 1.00 81.00 175 ILE A O 1
ATOM 1423 N N . ILE A 1 176 ? 4.666 7.770 -11.210 1.00 83.50 176 ILE A N 1
ATOM 1424 C CA . ILE A 1 176 ? 4.606 8.239 -9.818 1.00 83.50 176 ILE A CA 1
ATOM 1425 C C . ILE A 1 176 ? 3.973 9.638 -9.733 1.00 83.50 176 ILE A C 1
ATOM 1427 O O . ILE A 1 176 ? 3.115 9.868 -8.883 1.00 83.50 176 ILE A O 1
ATOM 1431 N N . GLN A 1 177 ? 4.351 10.558 -10.623 1.00 85.25 177 GLN A N 1
ATOM 1432 C CA . GLN A 1 177 ? 3.811 11.922 -10.681 1.00 85.25 177 GLN A CA 1
ATOM 1433 C C . GLN A 1 177 ? 2.318 11.955 -10.999 1.00 85.25 177 GLN A C 1
ATOM 1435 O O . GLN A 1 177 ? 1.614 12.832 -10.511 1.00 85.25 177 GLN A O 1
ATOM 1440 N N . GLU A 1 178 ? 1.814 10.989 -11.760 1.00 83.06 178 GLU A N 1
ATOM 1441 C CA . GLU A 1 178 ? 0.376 10.818 -11.931 1.00 83.06 178 GLU A CA 1
ATOM 1442 C C . GLU A 1 178 ? -0.291 10.317 -10.635 1.00 83.06 178 GLU A C 1
ATOM 1444 O O . GLU A 1 178 ? -1.425 10.676 -10.344 1.00 83.06 178 GLU A O 1
ATOM 1449 N N . PHE A 1 179 ? 0.367 9.519 -9.797 1.00 82.75 179 PHE A N 1
ATOM 1450 C CA . PHE A 1 179 ? -0.263 9.016 -8.571 1.00 82.75 179 PHE A CA 1
ATOM 1451 C C . PHE A 1 179 ? -0.274 10.036 -7.416 1.00 82.75 179 PHE A C 1
ATOM 1453 O O . PHE A 1 179 ? -1.293 10.181 -6.740 1.00 82.75 179 PHE A O 1
ATOM 1460 N N . ILE A 1 180 ? 0.825 10.770 -7.198 1.00 83.62 180 ILE A N 1
ATOM 1461 C CA . ILE A 1 180 ? 1.018 11.658 -6.030 1.00 83.62 180 ILE A CA 1
ATOM 1462 C C . ILE A 1 180 ? -0.130 12.667 -5.811 1.00 83.62 180 ILE A C 1
ATOM 1464 O O . ILE A 1 180 ? -0.629 12.740 -4.686 1.00 83.62 180 ILE A O 1
ATOM 1468 N N . PRO A 1 181 ? -0.611 13.415 -6.825 1.00 85.25 181 PRO A N 1
ATOM 1469 C CA . PRO A 1 181 ? -1.661 14.422 -6.640 1.00 85.25 181 PRO A CA 1
ATOM 1470 C C . PRO A 1 181 ? -2.996 13.856 -6.148 1.00 85.25 181 PRO A C 1
ATOM 1472 O O . PRO A 1 181 ? -3.864 14.608 -5.717 1.00 85.25 181 PRO A O 1
ATOM 1475 N N . ARG A 1 182 ? -3.174 12.533 -6.222 1.00 83.75 182 ARG A N 1
ATOM 1476 C CA . ARG A 1 182 ? -4.407 11.835 -5.850 1.00 83.75 182 ARG A CA 1
ATOM 1477 C C . ARG A 1 182 ? -4.390 11.335 -4.404 1.00 83.75 182 ARG A C 1
ATOM 1479 O O . ARG A 1 182 ? -5.439 10.977 -3.873 1.00 83.75 182 ARG A O 1
ATOM 1486 N N . LEU A 1 183 ? -3.230 11.352 -3.743 1.00 83.31 183 LEU A N 1
ATOM 1487 C CA . LEU A 1 183 ? -3.093 10.974 -2.333 1.00 83.31 183 LEU A CA 1
ATOM 1488 C C . LEU A 1 183 ? -3.986 11.805 -1.390 1.00 83.31 183 LEU A C 1
ATOM 1490 O O . LEU A 1 183 ? -4.707 11.190 -0.601 1.00 83.31 183 LEU A O 1
ATOM 1494 N N . PRO A 1 184 ? -4.053 13.151 -1.495 1.00 86.19 184 PRO A N 1
ATOM 1495 C CA . PRO A 1 184 ? -4.892 13.956 -0.601 1.00 86.19 184 PRO A CA 1
ATOM 1496 C C . PRO A 1 184 ? -6.386 13.639 -0.727 1.00 86.19 184 PRO A C 1
ATOM 1498 O O . PRO A 1 184 ? -7.129 13.709 0.250 1.00 86.19 184 PRO A O 1
ATOM 1501 N N . VAL A 1 185 ? -6.835 13.256 -1.926 1.00 85.00 185 VAL A N 1
ATOM 1502 C CA . VAL A 1 185 ? -8.216 12.822 -2.166 1.00 85.00 185 VAL A CA 1
ATOM 1503 C C . VAL A 1 185 ? -8.497 11.515 -1.428 1.00 85.00 185 VAL A C 1
ATOM 1505 O O . VAL A 1 185 ? -9.499 11.412 -0.723 1.00 85.00 185 VAL A O 1
ATOM 1508 N N . LEU A 1 186 ? -7.602 10.525 -1.530 1.00 84.62 186 LEU A N 1
ATOM 1509 C CA . LEU A 1 186 ? -7.757 9.260 -0.806 1.00 84.62 186 LEU A CA 1
ATOM 1510 C C . LEU A 1 186 ? -7.777 9.472 0.708 1.00 84.62 186 LEU A C 1
ATOM 1512 O O . LEU A 1 186 ? -8.589 8.856 1.396 1.00 84.62 186 LEU A O 1
ATOM 1516 N N . GLU A 1 187 ? -6.931 10.363 1.226 1.00 86.88 187 GLU A N 1
ATOM 1517 C CA . GLU A 1 187 ? -6.936 10.743 2.641 1.00 86.88 187 GLU A CA 1
ATOM 1518 C C . GLU A 1 187 ? -8.253 11.415 3.040 1.00 86.88 187 GLU A C 1
ATOM 1520 O O . GLU A 1 187 ? -8.849 11.057 4.060 1.00 86.88 187 GLU A O 1
ATOM 1525 N N . LYS A 1 188 ? -8.756 12.345 2.217 1.00 87.62 188 LYS A N 1
ATOM 1526 C CA . LYS A 1 188 ? -10.057 12.992 2.424 1.00 87.62 188 LYS A CA 1
ATOM 1527 C C . LYS A 1 188 ? -11.181 11.960 2.490 1.00 87.62 188 LYS A C 1
ATOM 1529 O O . LYS A 1 188 ? -11.991 12.036 3.413 1.00 87.62 188 LYS A O 1
ATOM 1534 N N . CYS A 1 189 ? -11.213 10.991 1.573 1.00 87.00 189 CYS A N 1
ATOM 1535 C CA . CYS A 1 189 ? -12.193 9.904 1.566 1.00 87.00 189 CYS A CA 1
ATOM 1536 C C . CYS A 1 189 ? -12.039 8.981 2.784 1.00 87.00 189 CYS A C 1
ATOM 1538 O O . CYS A 1 189 ? -13.029 8.651 3.435 1.00 87.00 189 CYS A O 1
ATOM 1540 N N . ALA A 1 190 ? -10.808 8.599 3.138 1.00 90.81 190 ALA A N 1
ATOM 1541 C CA . ALA A 1 190 ? -10.528 7.753 4.297 1.00 90.81 190 ALA A CA 1
ATOM 1542 C C . ALA A 1 190 ? -10.989 8.407 5.608 1.00 90.81 190 ALA A C 1
ATOM 1544 O O . ALA A 1 190 ? -11.507 7.725 6.490 1.00 90.81 190 ALA A O 1
ATOM 1545 N N . ASN A 1 191 ? -10.864 9.733 5.717 1.00 91.25 191 ASN A N 1
ATOM 1546 C CA . ASN A 1 191 ? -11.317 10.507 6.872 1.00 91.25 191 ASN A CA 1
ATOM 1547 C C . ASN A 1 191 ? -12.840 10.499 7.081 1.00 91.25 191 ASN A C 1
ATOM 1549 O O . ASN A 1 191 ? -13.296 10.839 8.170 1.00 91.25 191 ASN A O 1
ATOM 1553 N N . GLN A 1 192 ? -13.625 10.093 6.081 1.00 92.00 192 GLN A N 1
ATOM 1554 C CA . GLN A 1 192 ? -15.083 9.984 6.209 1.00 92.00 192 GLN A CA 1
ATOM 1555 C C . GLN A 1 192 ? -15.510 8.676 6.876 1.00 92.00 192 GLN A C 1
ATOM 1557 O O . GLN A 1 192 ? -16.602 8.596 7.436 1.00 92.00 192 GLN A O 1
ATOM 1562 N N . LEU A 1 193 ? -14.649 7.658 6.847 1.00 93.81 193 LEU A N 1
ATOM 1563 C CA . LEU A 1 193 ? -14.958 6.323 7.343 1.00 93.81 193 LEU A CA 1
ATOM 1564 C C . LEU A 1 193 ? -14.872 6.237 8.871 1.00 93.81 193 LEU A C 1
ATOM 1566 O O . LEU A 1 193 ? -14.423 7.161 9.550 1.00 93.81 193 LEU A O 1
ATOM 1570 N N . ASP A 1 194 ? -15.328 5.108 9.408 1.00 95.19 194 ASP A N 1
ATOM 1571 C CA . ASP A 1 194 ? -15.057 4.719 10.790 1.00 95.19 194 ASP A CA 1
ATOM 1572 C C . ASP A 1 194 ? -13.549 4.519 11.018 1.00 95.19 194 ASP A C 1
ATOM 1574 O O . ASP A 1 194 ? -12.780 4.260 10.087 1.00 95.19 194 ASP A O 1
ATOM 1578 N N . THR A 1 195 ? -13.124 4.626 12.272 1.00 93.38 195 THR A N 1
ATOM 1579 C CA . THR A 1 195 ? -11.727 4.588 12.721 1.00 93.38 195 THR A CA 1
ATOM 1580 C C . THR A 1 195 ? -10.994 3.342 12.232 1.00 93.38 195 THR A C 1
ATOM 1582 O O . THR A 1 195 ? -9.846 3.433 11.787 1.00 93.38 195 THR A O 1
ATOM 1585 N N . SER A 1 196 ? -11.662 2.184 12.257 1.00 92.19 196 SER A N 1
ATOM 1586 C CA . SER A 1 196 ? -11.076 0.910 11.835 1.00 92.19 196 SER A CA 1
ATOM 1587 C C . SER A 1 196 ? -10.778 0.912 10.335 1.00 92.19 196 SER A C 1
ATOM 1589 O O . SER A 1 196 ? -9.640 0.675 9.911 1.00 92.19 196 SER A O 1
ATOM 1591 N N . LYS A 1 197 ? -11.768 1.269 9.507 1.00 93.56 197 LYS A N 1
ATOM 1592 C CA . LYS A 1 197 ? -11.575 1.354 8.052 1.00 93.56 197 LYS A CA 1
ATOM 1593 C C . LYS A 1 197 ? -10.615 2.469 7.656 1.00 93.56 197 LYS A C 1
ATOM 1595 O O . LYS A 1 197 ? -9.773 2.242 6.787 1.00 93.56 197 LYS A O 1
ATOM 1600 N N . LYS A 1 198 ? -10.694 3.635 8.302 1.00 93.94 198 LYS A N 1
ATOM 1601 C CA . LYS A 1 198 ? -9.761 4.751 8.102 1.00 93.94 198 LYS A CA 1
ATOM 1602 C C . LYS A 1 198 ? -8.324 4.292 8.313 1.00 93.94 198 LYS A C 1
ATOM 1604 O O . LYS A 1 198 ? -7.502 4.471 7.421 1.00 93.94 198 LYS A O 1
ATOM 1609 N N . SER A 1 199 ? -8.030 3.664 9.454 1.00 93.12 199 SER A N 1
ATOM 1610 C CA . SER A 1 199 ? -6.685 3.165 9.761 1.00 93.12 199 SER A CA 1
ATOM 1611 C C . SER A 1 199 ? -6.197 2.178 8.700 1.00 93.12 199 SER A C 1
ATOM 1613 O O . SER A 1 199 ? -5.083 2.314 8.195 1.00 93.12 199 SER A O 1
ATOM 1615 N N . LYS A 1 200 ? -7.053 1.237 8.281 1.00 93.44 200 LYS A N 1
ATOM 1616 C CA . LYS A 1 200 ? -6.714 0.269 7.232 1.00 93.44 200 LYS A CA 1
ATOM 1617 C C . LYS A 1 200 ? -6.357 0.944 5.905 1.00 93.44 200 LYS A C 1
ATOM 1619 O O . LYS A 1 200 ? -5.353 0.576 5.299 1.00 93.44 200 LYS A O 1
ATOM 1624 N N . ILE A 1 201 ? -7.153 1.916 5.463 1.00 90.44 201 ILE A N 1
ATOM 1625 C CA . ILE A 1 201 ? -6.908 2.628 4.202 1.00 90.44 201 ILE A CA 1
ATOM 1626 C C . ILE A 1 201 ? -5.658 3.503 4.302 1.00 90.44 201 ILE A C 1
ATOM 1628 O O . ILE A 1 201 ? -4.824 3.451 3.407 1.00 90.44 201 ILE A O 1
ATOM 1632 N N . VAL A 1 202 ? -5.479 4.250 5.393 1.00 90.38 202 VAL A N 1
ATOM 1633 C CA . VAL A 1 202 ? -4.281 5.080 5.608 1.00 90.38 202 VAL A CA 1
ATOM 1634 C C . VAL A 1 202 ? -3.013 4.224 5.597 1.00 90.38 202 VAL A C 1
ATOM 1636 O O . VAL A 1 202 ? -2.045 4.572 4.928 1.00 90.38 202 VAL A O 1
ATOM 1639 N N . ASN A 1 203 ? -3.031 3.056 6.243 1.00 91.12 203 ASN A N 1
ATOM 1640 C CA . ASN A 1 203 ? -1.900 2.128 6.207 1.00 91.12 203 ASN A CA 1
ATOM 1641 C C . ASN A 1 203 ? -1.608 1.625 4.782 1.00 91.12 203 ASN A C 1
ATOM 1643 O O . ASN A 1 203 ? -0.446 1.508 4.397 1.00 91.12 203 ASN A O 1
ATOM 1647 N N . GLN A 1 204 ? -2.645 1.352 3.981 1.00 90.00 204 GLN A N 1
ATOM 1648 C CA . GLN A 1 204 ? -2.476 0.976 2.573 1.00 90.00 204 GLN A CA 1
ATOM 1649 C C . GLN A 1 204 ? -1.905 2.124 1.737 1.00 90.00 204 GLN A C 1
ATOM 1651 O O . GLN A 1 204 ? -0.996 1.894 0.944 1.00 90.00 204 GLN A O 1
ATOM 1656 N N . ILE A 1 205 ? -2.398 3.348 1.934 1.00 86.31 205 ILE A N 1
ATOM 1657 C CA . ILE A 1 205 ? -1.887 4.549 1.267 1.00 86.31 205 ILE A CA 1
ATOM 1658 C C . ILE A 1 205 ? -0.401 4.736 1.583 1.00 86.31 205 ILE A C 1
ATOM 1660 O O . ILE A 1 205 ? 0.401 4.860 0.662 1.00 86.31 205 ILE A O 1
ATOM 1664 N N . ASN A 1 206 ? -0.021 4.679 2.861 1.00 86.75 206 ASN A N 1
ATOM 1665 C CA . ASN A 1 206 ? 1.370 4.825 3.290 1.00 86.75 206 ASN A CA 1
ATOM 1666 C C . ASN A 1 206 ? 2.263 3.740 2.679 1.00 86.75 206 ASN A C 1
ATOM 1668 O O . ASN A 1 206 ? 3.303 4.053 2.105 1.00 86.75 206 ASN A O 1
ATOM 1672 N N . SER A 1 207 ? 1.815 2.481 2.705 1.00 87.94 207 SER A N 1
ATOM 1673 C CA . SER A 1 207 ? 2.544 1.367 2.093 1.00 87.94 207 SER A CA 1
ATOM 1674 C C . SER A 1 207 ? 2.738 1.551 0.582 1.00 87.94 207 SER A C 1
ATOM 1676 O O . SER A 1 207 ? 3.819 1.277 0.055 1.00 87.94 207 SER A O 1
ATOM 1678 N N . ILE A 1 208 ? 1.721 2.049 -0.130 1.00 83.81 208 ILE A N 1
ATOM 1679 C CA . ILE A 1 208 ? 1.832 2.358 -1.561 1.00 83.81 208 ILE A CA 1
ATOM 1680 C C . ILE A 1 208 ? 2.821 3.507 -1.778 1.00 83.81 208 ILE A C 1
ATOM 1682 O O . ILE A 1 208 ? 3.700 3.382 -2.627 1.00 83.81 208 ILE A O 1
ATOM 1686 N N . SER A 1 209 ? 2.732 4.587 -1.003 1.00 80.75 209 SER A N 1
ATOM 1687 C CA . SER A 1 209 ? 3.639 5.738 -1.098 1.00 80.75 209 SER A CA 1
ATOM 1688 C C . SER A 1 209 ? 5.102 5.347 -0.860 1.00 80.75 209 SER A C 1
ATOM 1690 O O . SER A 1 209 ? 5.974 5.706 -1.649 1.00 80.75 209 SER A O 1
ATOM 1692 N N . GLU A 1 210 ? 5.384 4.540 0.165 1.00 83.19 210 GLU A N 1
ATOM 1693 C CA . GLU A 1 210 ? 6.724 3.997 0.437 1.00 83.19 210 GLU A CA 1
ATOM 1694 C C . GLU A 1 210 ? 7.226 3.092 -0.701 1.00 83.19 210 GLU A C 1
ATOM 1696 O O . GLU A 1 210 ? 8.383 3.173 -1.132 1.00 83.19 210 GLU A O 1
ATOM 1701 N N . SER A 1 211 ? 6.341 2.245 -1.235 1.00 82.50 211 SER A N 1
ATOM 1702 C CA . SER A 1 211 ? 6.635 1.382 -2.381 1.00 82.50 211 SER A CA 1
ATOM 1703 C C . SER A 1 211 ? 6.975 2.208 -3.627 1.00 82.50 211 SER A C 1
ATOM 1705 O O . SER A 1 211 ? 7.931 1.884 -4.334 1.00 82.50 211 SER A O 1
ATOM 1707 N N . LEU A 1 212 ? 6.249 3.297 -3.888 1.00 77.50 212 LEU A N 1
ATOM 1708 C CA . LEU A 1 212 ? 6.511 4.188 -5.019 1.00 77.50 212 LEU A CA 1
ATOM 1709 C C . LEU A 1 212 ? 7.837 4.941 -4.857 1.00 77.50 212 LEU A C 1
ATOM 1711 O O . LEU A 1 212 ? 8.627 4.963 -5.798 1.00 77.50 212 LEU A O 1
ATOM 1715 N N . ASN A 1 213 ? 8.130 5.464 -3.663 1.00 75.38 213 ASN A N 1
ATOM 1716 C CA . ASN A 1 213 ? 9.383 6.178 -3.378 1.00 75.38 213 ASN A CA 1
ATOM 1717 C C . ASN A 1 213 ? 10.625 5.301 -3.587 1.00 75.38 213 ASN A C 1
ATOM 1719 O O . ASN A 1 213 ? 11.642 5.764 -4.094 1.00 75.38 213 ASN A O 1
ATOM 1723 N N . SER A 1 214 ? 10.526 4.015 -3.253 1.00 79.44 214 SER A N 1
ATOM 1724 C CA . SER A 1 214 ? 11.611 3.041 -3.422 1.00 79.44 214 SER A CA 1
ATOM 1725 C C . SER A 1 214 ? 11.559 2.286 -4.756 1.00 79.44 214 SER A C 1
ATOM 1727 O O . SER A 1 214 ? 12.363 1.383 -4.983 1.00 79.44 214 SER A O 1
ATOM 1729 N N . LEU A 1 215 ? 10.609 2.583 -5.653 1.00 78.62 215 LEU A N 1
ATOM 1730 C CA . LEU A 1 215 ? 10.362 1.768 -6.849 1.00 78.62 215 LEU A CA 1
ATOM 1731 C C . LEU A 1 215 ? 11.545 1.774 -7.818 1.00 78.62 215 LEU A C 1
ATOM 1733 O O . LEU A 1 215 ? 11.933 0.715 -8.301 1.00 78.62 215 LEU A O 1
ATOM 1737 N N . VAL A 1 216 ? 12.134 2.943 -8.081 1.00 73.00 216 VAL A N 1
ATOM 1738 C CA . VAL A 1 216 ? 13.302 3.066 -8.969 1.00 73.00 216 VAL A CA 1
ATOM 1739 C C . VAL A 1 216 ? 14.505 2.339 -8.367 1.00 73.00 216 VAL A C 1
ATOM 1741 O O . VAL A 1 216 ? 15.179 1.577 -9.053 1.00 73.00 216 VAL A O 1
ATOM 1744 N N . GLU A 1 217 ? 14.759 2.516 -7.073 1.00 77.31 217 GLU A N 1
ATOM 1745 C CA . GLU A 1 217 ? 15.880 1.863 -6.394 1.00 77.31 217 GLU A CA 1
ATOM 1746 C C . GLU A 1 217 ? 15.719 0.344 -6.341 1.00 77.31 217 GLU A C 1
ATOM 1748 O O . GLU A 1 217 ? 16.673 -0.365 -6.637 1.00 77.31 217 GLU A O 1
ATOM 1753 N N . ARG A 1 218 ? 14.514 -0.167 -6.056 1.00 75.75 218 ARG A N 1
ATOM 1754 C CA . ARG A 1 218 ? 14.212 -1.608 -6.092 1.00 75.75 218 ARG A CA 1
ATOM 1755 C C . ARG A 1 218 ? 14.269 -2.181 -7.501 1.00 75.75 218 ARG A C 1
ATOM 1757 O O . ARG A 1 218 ? 14.761 -3.287 -7.680 1.00 75.75 218 ARG A O 1
ATOM 1764 N N . ALA A 1 219 ? 13.783 -1.445 -8.500 1.00 69.69 219 ALA A N 1
ATOM 1765 C CA . ALA A 1 219 ? 13.834 -1.886 -9.889 1.00 69.69 219 ALA A CA 1
ATOM 1766 C C . ALA A 1 219 ? 15.274 -2.015 -10.396 1.00 69.69 219 ALA A C 1
ATOM 1768 O O . ALA A 1 219 ? 15.508 -2.809 -11.295 1.00 69.69 219 ALA A O 1
ATOM 1769 N N . PHE A 1 220 ? 16.222 -1.262 -9.826 1.00 70.81 220 PHE A N 1
ATOM 1770 C CA . PHE A 1 220 ? 17.632 -1.244 -10.230 1.00 70.81 220 PHE A CA 1
ATOM 1771 C C . PHE A 1 220 ? 18.605 -1.646 -9.115 1.00 70.81 220 PHE A C 1
ATOM 1773 O O . PHE A 1 220 ? 19.796 -1.339 -9.210 1.00 70.81 220 PHE A O 1
ATOM 1780 N N . SER A 1 221 ? 18.126 -2.318 -8.067 1.00 68.50 221 SER A N 1
ATOM 1781 C CA . SER A 1 221 ? 18.990 -2.930 -7.059 1.00 68.50 221 SER A CA 1
ATOM 1782 C C . SER A 1 221 ? 19.723 -4.134 -7.675 1.00 68.50 221 SER A C 1
ATOM 1784 O O . SER A 1 221 ? 19.503 -4.486 -8.838 1.00 68.50 221 SER A O 1
ATOM 1786 N N . ASN A 1 222 ? 20.633 -4.754 -6.915 1.00 52.75 222 ASN A N 1
ATOM 1787 C CA . ASN A 1 222 ? 21.573 -5.795 -7.369 1.00 52.75 222 ASN A CA 1
ATOM 1788 C C . ASN A 1 222 ? 20.948 -7.007 -8.111 1.00 52.75 222 ASN A C 1
ATOM 1790 O O . ASN A 1 222 ? 21.683 -7.819 -8.669 1.00 52.75 222 ASN A O 1
ATOM 1794 N N . ASP A 1 223 ? 19.621 -7.114 -8.195 1.00 48.31 223 ASP A N 1
ATOM 1795 C CA . ASP A 1 223 ? 18.893 -8.168 -8.904 1.00 48.31 223 ASP A CA 1
ATOM 1796 C C . ASP A 1 223 ? 18.812 -7.985 -10.432 1.00 48.31 223 ASP A C 1
ATOM 1798 O O . ASP A 1 223 ? 18.511 -8.949 -11.142 1.00 48.31 223 ASP A O 1
ATOM 1802 N N . PHE A 1 224 ? 19.170 -6.820 -10.995 1.00 46.91 224 PHE A N 1
ATOM 1803 C CA . PHE A 1 224 ? 19.346 -6.709 -12.460 1.00 46.91 224 PHE A CA 1
ATOM 1804 C C . PHE A 1 224 ? 20.503 -7.587 -12.972 1.00 46.91 224 PHE A C 1
ATOM 1806 O O . PHE A 1 224 ? 20.486 -8.023 -14.123 1.00 46.91 224 PHE A O 1
ATOM 1813 N N . TYR A 1 225 ? 21.473 -7.904 -12.103 1.00 39.62 225 TYR A N 1
ATOM 1814 C CA . TYR A 1 225 ? 22.530 -8.886 -12.369 1.00 39.62 225 TYR A CA 1
ATOM 1815 C C . TYR A 1 225 ? 22.018 -10.341 -12.311 1.00 39.62 225 TYR A C 1
ATOM 1817 O O . TYR A 1 225 ? 22.648 -11.236 -12.876 1.00 39.62 225 TYR A O 1
ATOM 1825 N N . VAL A 1 226 ? 20.870 -10.589 -11.664 1.00 38.44 226 VAL A N 1
ATOM 1826 C CA . VAL A 1 226 ? 20.333 -11.931 -11.366 1.00 38.44 226 VAL A CA 1
ATOM 1827 C C . VAL A 1 226 ? 19.260 -12.379 -12.368 1.00 38.44 226 VAL A C 1
ATOM 1829 O O . VAL A 1 226 ? 19.012 -13.581 -12.499 1.00 38.44 226 VAL A O 1
ATOM 1832 N N . PHE A 1 227 ? 18.712 -11.479 -13.197 1.00 36.44 227 PHE A N 1
ATOM 1833 C CA . PHE A 1 227 ? 17.935 -11.857 -14.389 1.00 36.44 227 PHE A CA 1
ATOM 1834 C C . PHE A 1 227 ? 18.841 -12.399 -15.517 1.00 36.44 227 PHE A C 1
ATOM 1836 O O . PHE A 1 227 ? 18.922 -11.879 -16.624 1.00 36.44 227 PHE A O 1
ATOM 1843 N N . LYS A 1 228 ? 19.525 -13.509 -15.213 1.00 39.84 228 LYS A N 1
ATOM 1844 C CA . LYS A 1 228 ? 19.875 -14.604 -16.124 1.00 39.84 228 LYS A CA 1
ATOM 1845 C C . LYS A 1 228 ? 20.415 -14.199 -17.504 1.00 39.84 228 LYS A C 1
ATOM 1847 O O . LYS A 1 228 ? 20.075 -14.820 -18.508 1.00 39.84 228 LYS A O 1
ATOM 1852 N N . VAL A 1 229 ? 21.437 -13.341 -17.533 1.00 37.31 229 VAL A N 1
ATOM 1853 C CA . VAL A 1 229 ? 22.516 -13.545 -18.521 1.00 37.31 229 VAL A CA 1
ATOM 1854 C C . VAL A 1 229 ? 23.196 -14.909 -18.261 1.00 37.31 229 VAL A C 1
ATOM 1856 O O . VAL A 1 229 ? 23.682 -15.539 -19.196 1.00 37.31 229 VAL A O 1
ATOM 1859 N N . ASN A 1 230 ? 23.078 -15.455 -17.039 1.00 34.12 230 ASN A N 1
ATOM 1860 C CA . ASN A 1 230 ? 23.472 -16.827 -16.689 1.00 34.12 230 ASN A CA 1
ATOM 1861 C C . ASN A 1 230 ? 22.785 -17.938 -17.502 1.00 34.12 230 ASN A C 1
ATOM 1863 O O . ASN A 1 230 ? 23.411 -18.967 -17.700 1.00 34.12 230 ASN A O 1
ATOM 1867 N N . ILE A 1 231 ? 21.574 -17.779 -18.065 1.00 40.75 231 ILE A N 1
ATOM 1868 C CA . ILE A 1 231 ? 21.013 -18.884 -18.882 1.00 40.75 231 ILE A CA 1
ATOM 1869 C C . ILE A 1 231 ? 21.775 -19.052 -20.207 1.00 40.75 231 ILE A C 1
ATOM 1871 O O . ILE A 1 231 ? 21.919 -20.175 -20.683 1.00 40.75 231 ILE A O 1
ATOM 1875 N N . ARG A 1 232 ? 22.293 -17.970 -20.809 1.00 38.97 232 ARG A N 1
ATOM 1876 C CA . ARG A 1 232 ? 23.061 -18.059 -22.065 1.00 38.97 232 ARG A CA 1
ATOM 1877 C C . ARG A 1 232 ? 24.571 -18.063 -21.856 1.00 38.97 232 ARG A C 1
ATOM 1879 O O . ARG A 1 232 ? 25.248 -18.756 -22.605 1.00 38.97 232 ARG A O 1
ATOM 1886 N N . LEU A 1 233 ? 25.105 -17.360 -20.856 1.00 36.31 233 LEU A N 1
ATOM 1887 C CA . LEU A 1 233 ? 26.541 -17.397 -20.565 1.00 36.31 233 LEU A CA 1
ATOM 1888 C C . LEU A 1 233 ? 26.978 -18.744 -19.990 1.00 36.31 233 LEU A C 1
ATOM 1890 O O . LEU A 1 233 ? 28.024 -19.217 -20.414 1.00 36.31 233 LEU A O 1
ATOM 1894 N N . ASP A 1 234 ? 26.189 -19.418 -19.144 1.00 37.78 234 ASP A N 1
ATOM 1895 C CA . ASP A 1 234 ? 26.537 -20.782 -18.710 1.00 37.78 234 ASP A CA 1
ATOM 1896 C C . ASP A 1 234 ? 26.427 -21.784 -19.865 1.00 37.78 234 ASP A C 1
ATOM 1898 O O . ASP A 1 234 ? 27.215 -22.726 -19.950 1.00 37.78 234 ASP A O 1
ATOM 1902 N N . TYR A 1 235 ? 25.514 -21.554 -20.815 1.00 39.88 235 TYR A N 1
ATOM 1903 C CA . TYR A 1 235 ? 25.439 -22.351 -22.040 1.00 39.88 235 TYR A CA 1
ATOM 1904 C C . TYR A 1 235 ? 26.695 -22.145 -22.901 1.00 39.88 235 TYR A C 1
ATOM 1906 O O . TYR A 1 235 ? 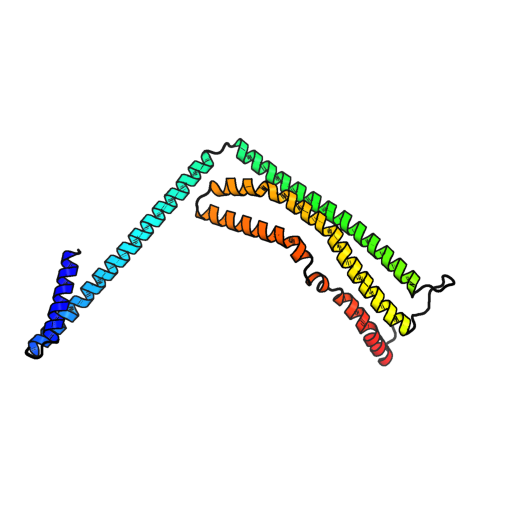27.349 -23.117 -23.267 1.00 39.88 235 TYR A O 1
ATOM 1914 N N . ILE A 1 236 ? 27.105 -20.893 -23.140 1.00 41.81 236 ILE A N 1
ATOM 1915 C CA . ILE A 1 236 ? 28.298 -20.529 -23.926 1.00 41.81 236 ILE A CA 1
ATOM 1916 C C . ILE A 1 236 ? 29.597 -20.963 -23.226 1.00 41.81 236 ILE A C 1
ATOM 1918 O O . ILE A 1 236 ? 30.501 -21.475 -23.881 1.00 41.81 236 ILE A O 1
ATOM 1922 N N . ARG A 1 237 ? 29.692 -20.835 -21.898 1.00 38.25 237 ARG A N 1
ATOM 1923 C CA . ARG A 1 237 ? 30.868 -21.220 -21.098 1.00 38.25 237 ARG A CA 1
ATOM 1924 C C . ARG A 1 237 ? 31.058 -22.737 -21.038 1.00 38.25 237 ARG A C 1
ATOM 1926 O O . ARG A 1 237 ? 32.195 -23.199 -21.031 1.00 38.25 237 ARG A O 1
ATOM 1933 N N . ASN A 1 238 ? 29.967 -23.505 -21.075 1.00 43.59 238 ASN A N 1
ATOM 1934 C CA . ASN A 1 238 ? 30.001 -24.969 -21.126 1.00 43.59 238 ASN A CA 1
ATOM 1935 C C . ASN A 1 238 ? 30.013 -25.537 -22.557 1.00 43.59 238 ASN A C 1
ATOM 1937 O O . ASN A 1 238 ? 30.221 -26.736 -22.733 1.00 43.59 238 ASN A O 1
ATOM 1941 N N . THR A 1 239 ? 29.845 -24.703 -23.591 1.00 49.56 239 THR A N 1
ATOM 1942 C CA . THR A 1 239 ? 29.868 -25.142 -24.999 1.00 49.56 239 THR A CA 1
ATOM 1943 C C . THR A 1 239 ? 31.219 -25.764 -25.401 1.00 49.56 239 THR A C 1
ATOM 1945 O O . THR A 1 239 ? 31.199 -26.836 -26.002 1.00 49.56 239 THR A O 1
ATOM 1948 N N . PRO A 1 240 ? 32.398 -25.218 -25.024 1.00 48.12 240 PRO A N 1
ATOM 1949 C CA . PRO A 1 240 ? 33.684 -25.858 -25.312 1.00 48.12 240 PRO A CA 1
ATOM 1950 C C . PRO A 1 240 ? 33.855 -27.201 -24.595 1.00 48.12 240 PRO A C 1
ATOM 1952 O O . PRO A 1 240 ? 34.421 -28.130 -25.160 1.00 48.12 240 PRO A O 1
ATOM 1955 N N . HIS A 1 241 ? 33.344 -27.322 -23.365 1.00 45.22 241 HIS A N 1
ATOM 1956 C CA . HIS A 1 241 ? 33.445 -28.553 -22.578 1.00 45.22 241 HIS A CA 1
ATOM 1957 C C . HIS A 1 241 ? 32.522 -29.652 -23.133 1.00 45.22 241 HIS A C 1
ATOM 1959 O O . HIS A 1 241 ? 32.919 -30.812 -23.220 1.00 45.22 241 HIS A O 1
ATOM 1965 N N . ASN A 1 242 ? 31.328 -29.278 -23.605 1.00 47.72 242 ASN A N 1
ATOM 1966 C CA . ASN A 1 242 ? 30.392 -30.187 -24.267 1.00 47.72 242 ASN A CA 1
ATOM 1967 C C . ASN A 1 242 ? 30.851 -30.588 -25.681 1.00 47.72 242 ASN A C 1
ATOM 1969 O O . ASN A 1 242 ? 30.726 -31.757 -26.035 1.00 47.72 242 ASN A O 1
ATOM 1973 N N . LEU A 1 243 ? 31.453 -29.673 -26.451 1.00 45.03 243 LEU A N 1
ATOM 1974 C CA . LEU A 1 243 ? 32.061 -29.979 -27.755 1.00 45.03 243 LEU A CA 1
ATOM 1975 C C . LEU A 1 243 ? 33.297 -30.878 -27.617 1.00 45.03 243 LEU A C 1
ATOM 1977 O O . LEU A 1 243 ? 33.451 -31.822 -28.386 1.00 45.03 243 LEU A O 1
ATOM 1981 N N . ALA A 1 244 ? 34.144 -30.650 -26.608 1.00 48.19 244 ALA A N 1
ATOM 1982 C CA . ALA A 1 244 ? 35.275 -31.530 -26.313 1.00 48.19 244 ALA A CA 1
ATOM 1983 C C . ALA A 1 244 ? 34.810 -32.942 -25.915 1.00 48.19 244 ALA A C 1
ATOM 1985 O O . ALA A 1 244 ? 35.415 -33.933 -26.319 1.00 48.19 244 ALA A O 1
ATOM 1986 N N . LYS A 1 245 ? 33.696 -33.048 -25.178 1.00 46.69 245 LYS A N 1
ATOM 1987 C CA . LYS A 1 245 ? 33.096 -34.330 -24.789 1.00 46.69 245 LYS A CA 1
ATOM 1988 C C . LYS A 1 245 ? 32.445 -35.058 -25.973 1.00 46.69 245 LYS A C 1
ATOM 1990 O O . LYS A 1 245 ? 32.551 -36.275 -26.057 1.00 46.69 245 LYS A O 1
ATOM 1995 N N . GLN A 1 246 ? 31.823 -34.334 -26.906 1.00 46.34 246 GLN A N 1
ATOM 1996 C CA . GLN A 1 246 ? 31.262 -34.901 -28.141 1.00 46.34 246 GLN A CA 1
ATOM 1997 C C . GLN A 1 246 ? 32.351 -35.342 -29.132 1.00 46.34 246 GLN A C 1
ATOM 1999 O O . GLN A 1 246 ? 32.229 -36.413 -29.723 1.00 46.34 246 GLN A O 1
ATOM 2004 N N . ALA A 1 247 ? 33.450 -34.590 -29.244 1.00 40.62 247 ALA A N 1
ATOM 2005 C CA . ALA A 1 247 ? 34.612 -34.976 -30.045 1.00 40.62 247 ALA A CA 1
ATOM 2006 C C . ALA A 1 247 ? 35.347 -36.201 -29.466 1.00 40.62 247 ALA A C 1
ATOM 2008 O O . ALA A 1 247 ? 35.782 -37.065 -30.221 1.00 40.62 247 ALA A O 1
ATOM 2009 N N . ALA A 1 248 ? 35.433 -36.320 -28.135 1.00 44.97 248 ALA A N 1
ATOM 2010 C CA . ALA A 1 248 ? 36.017 -37.487 -27.465 1.00 44.97 248 ALA A CA 1
ATOM 2011 C C . ALA A 1 248 ? 35.148 -38.757 -27.563 1.00 44.97 248 ALA A C 1
ATOM 2013 O O . ALA A 1 248 ? 35.664 -39.860 -27.409 1.00 44.97 248 ALA A O 1
ATOM 2014 N N . LEU A 1 249 ? 33.842 -38.612 -27.817 1.00 44.22 249 LEU A N 1
ATOM 2015 C CA . LEU A 1 249 ? 32.893 -39.725 -27.939 1.00 44.22 249 LEU A CA 1
ATOM 2016 C C . LEU A 1 249 ? 32.601 -40.131 -29.393 1.00 44.22 249 LEU A C 1
ATOM 2018 O O . LEU A 1 249 ? 31.818 -41.050 -29.609 1.00 44.22 249 LEU A O 1
ATOM 2022 N N . GLY A 1 250 ? 33.216 -39.478 -30.385 1.00 38.91 250 GLY A N 1
ATOM 2023 C CA . GLY A 1 250 ? 33.092 -39.863 -31.796 1.00 38.91 250 GLY A CA 1
ATOM 2024 C C . GLY A 1 250 ? 31.670 -39.782 -32.367 1.00 38.91 250 GLY A C 1
ATOM 2025 O O . GLY A 1 250 ? 31.383 -40.433 -33.366 1.00 38.91 250 GLY A O 1
ATOM 2026 N N . ILE A 1 251 ? 30.771 -39.007 -31.753 1.00 45.09 251 ILE A N 1
ATOM 2027 C CA . ILE A 1 251 ? 29.398 -38.851 -32.245 1.00 45.09 251 ILE A CA 1
ATOM 2028 C C . ILE A 1 251 ? 29.371 -37.668 -33.219 1.00 45.09 251 ILE A C 1
ATOM 2030 O O . ILE A 1 251 ? 29.233 -36.517 -32.805 1.00 45.09 251 ILE A O 1
ATOM 2034 N N . SER A 1 252 ? 29.530 -37.952 -34.514 1.00 39.19 252 SER A N 1
ATOM 2035 C CA . SER A 1 252 ? 29.168 -37.009 -35.579 1.00 39.19 252 SER A CA 1
ATOM 2036 C C . SER A 1 252 ? 27.647 -36.970 -35.732 1.00 39.19 252 SER A C 1
ATOM 2038 O O . SER A 1 252 ? 27.021 -38.029 -35.813 1.00 39.19 252 SER A O 1
ATOM 2040 N N . GLN A 1 253 ? 27.062 -35.773 -35.800 1.00 41.06 253 GLN A N 1
ATOM 2041 C CA . GLN A 1 253 ? 25.809 -35.586 -36.539 1.00 41.06 253 GLN A CA 1
ATOM 2042 C C . GLN A 1 253 ? 26.111 -35.465 -38.029 1.00 41.06 253 GLN A C 1
ATOM 2044 O O . GLN A 1 253 ? 27.148 -34.842 -38.354 1.00 41.06 253 GLN A O 1
#

Radius of gyration: 40.0 Å; chains: 1; bounding box: 70×56×118 Å

pLDDT: mean 81.71, std 15.76, range [34.12, 96.5]

Foldseek 3Di:
DVVVLVVLVVLLVVLVVQLPDPPHDPVSNVVSVVSNVVSVVVNVVVVVVVVVVVVVVVVVVVVVVQVVLQVQLVVLVVPDDPVVVVVLVVLVVVLVVVLVVLVVVLVVVLVVVLVVLVVVVVVVLCCVQQADPVRDGDPDGDPVSVVVSVVVVVVSVVVSLVVSLVSVVVSLVVNVVSVVVCLVVQLVVLVSHGPVSSVVSVVVSVVVNVCSVCVSVVVSPPCVVVPDVVVVVVVVVCVVVVVVVCVVVVDDD

Sequence (253 aa):
MNFYYKTLQGVITSSEEIIKCEDNSKEIKESADKLNKSIQPCIAELKQSATKLKTLVDNCFHDIDHARDVWDSKQRIMSLPTAEIWSEIGDWSGFSVRIKNLYNQSKLETLEVVKKSWLSRVEKLTRDFFVDDKSKNKKGLNIFEKDNFIKILDIEIKSQLNGIKTIISPNISLIIQEFIPRLPVLEKCANQLDTSKKSKIVNQINSISESLNSLVERAFSNDFYVFKVNIRLDYIRNTPHNLAKQAALGISQ